Protein 3T7A (pdb70)

Radius of gyration: 21.31 Å; Cα contacts (8 Å, |Δi|>4): 671; chains: 1; bounding box: 47×57×50 Å

Solvent-accessible surface area: 15872 Å² total; per-residue (Å²): 229,65,0,33,0,0,0,0,0,24,28,185,89,5,121,35,130,15,3,106,36,0,15,102,39,2,56,148,36,160,67,5,56,28,46,59,3,105,53,101,34,0,73,103,59,69,14,103,94,6,47,117,12,33,0,0,4,0,13,44,21,163,53,11,32,8,102,51,0,35,43,0,16,183,79,88,132,12,55,47,7,0,42,9,88,23,10,88,59,16,46,29,18,73,69,6,4,61,29,0,107,89,72,59,6,89,27,1,106,36,8,48,1,89,19,63,118,128,73,51,203,143,23,95,33,107,53,20,158,51,38,0,47,0,79,64,66,64,2,108,14,54,0,14,0,15,8,24,49,16,74,51,68,67,19,30,9,2,53,20,97,113,68,61,11,1,1,5,82,25,55,166,76,130,48,55,78,6,0,68,111,11,113,81,38,76,5,47,101,101,41,23,14,0,0,3,53,68,13,68,40,131,10,33,18,5,47,1,25,0,2,4,41,133,53,34,53,6,7,4,41,38,9,26,19,81,79,1,108,13,58,115,65,128,141,38,83,32,44,75,81,131,23,154,11,56,87,127,0,123,93,17,1,108,44,0,3,86,18,0,120,1,22,0,0,4,3,18,0,26,91,4,111,65,71,10,31,0,17,29,2,74,2,29,24,13,1,91,77,24,142,137,2,8,68,15,0,2,119,36,2,0,61,23,2,1,158,90,9,0,94,126,39,163,17,115,108,106,200

Structure (mmCIF, N/CA/C/O backbone):
data_3T7A
#
_entry.id   3T7A
#
_cell.length_a   88.973
_cell.length_b   110.807
_cell.length_c   41.381
_cell.angle_alpha   90.00
_cell.angle_beta   90.00
_cell.angle_gamma   90.00
#
_symmetry.space_group_name_H-M   'P 21 21 21'
#
loop_
_entity.id
_entity.type
_entity.pdbx_description
1 polymer 'Inositol Pyrophosphate Kinase'
2 non-polymer "ADENOSINE-5'-DIPHOSPHATE"
3 non-polymer 'MAGNESIUM ION'
4 non-polymer 'ACETATE ION'
5 non-polymer 1,2-ETHANEDIOL
6 water water
#
loop_
_atom_site.group_PDB
_atom_site.id
_atom_site.type_symbol
_atom_site.label_atom_id
_atom_site.label_alt_id
_atom_site.label_comp_id
_atom_site.label_asym_id
_atom_site.label_entity_id
_atom_site.label_seq_id
_atom_site.pdbx_PDB_ins_code
_atom_site.Cartn_x
_atom_site.Cartn_y
_atom_site.Cartn_z
_atom_site.occupancy
_atom_site.B_iso_or_equiv
_atom_site.auth_seq_id
_atom_site.auth_comp_id
_atom_site.auth_asym_id
_atom_site.auth_atom_id
_atom_site.pdbx_PDB_model_num
ATOM 1 N N . ARG A 1 6 ? -14.081 43.053 -15.051 1.00 27.94 42 ARG A N 1
ATOM 2 C CA . ARG A 1 6 ? -14.546 41.896 -14.228 1.00 27.43 42 ARG A CA 1
ATOM 3 C C . ARG A 1 6 ? -13.415 40.943 -13.838 1.00 26.20 42 ARG A C 1
ATOM 4 O O . ARG A 1 6 ? -12.564 40.586 -14.654 1.00 27.08 42 ARG A O 1
ATOM 12 N N . GLN A 1 7 ? -13.450 40.507 -12.587 1.00 23.95 43 GLN A N 1
ATOM 13 C CA . GLN A 1 7 ? -12.370 39.733 -12.007 1.00 21.55 43 GLN A CA 1
ATOM 14 C C . GLN A 1 7 ? -12.631 38.235 -12.029 1.00 19.26 43 GLN A C 1
ATOM 15 O O . GLN A 1 7 ? -13.769 37.788 -11.889 1.00 19.30 43 GLN A O 1
ATOM 21 N N . ILE A 1 8 ? -11.554 37.467 -12.167 1.00 16.39 44 ILE A N 1
ATOM 22 C CA . ILE A 1 8 ? -11.572 36.037 -11.911 1.00 14.54 44 ILE A CA 1
ATOM 23 C C . ILE A 1 8 ? -11.601 35.874 -10.395 1.00 13.32 44 ILE A C 1
ATOM 24 O O . ILE A 1 8 ? -10.764 36.449 -9.702 1.00 12.45 44 ILE A O 1
ATOM 29 N N . VAL A 1 9 ? -12.542 35.083 -9.885 1.00 12.00 45 VAL A N 1
ATOM 30 C CA . VAL A 1 9 ? -12.678 34.896 -8.438 1.00 11.40 45 VAL A CA 1
ATOM 31 C C . VAL A 1 9 ? -12.065 33.558 -8.024 1.00 10.35 45 VAL A C 1
ATOM 32 O O . VAL A 1 9 ? -12.422 32.517 -8.573 1.00 9.58 45 VAL A O 1
ATOM 36 N N . VAL A 1 10 ? -11.118 33.616 -7.087 1.00 9.83 46 VAL A N 1
ATOM 37 C CA . VAL A 1 10 ? -10.530 32.415 -6.481 1.00 9.84 46 VAL A CA 1
ATOM 38 C C . VAL A 1 10 ? -11.164 32.267 -5.100 1.00 9.42 46 VAL A C 1
ATOM 39 O O . VAL A 1 10 ? -11.012 33.140 -4.233 1.00 10.16 46 VAL A O 1
ATOM 43 N N . GLY A 1 11 ? -11.876 31.161 -4.915 1.00 9.32 47 GLY A N 1
ATOM 44 C CA . GLY A 1 11 ? -12.573 30.875 -3.666 1.00 8.98 47 GLY A CA 1
ATOM 45 C C . GLY A 1 11 ? -11.718 29.952 -2.816 1.00 9.30 47 GLY A C 1
ATOM 46 O O . GLY A 1 11 ? -11.152 28.982 -3.331 1.00 9.30 47 GLY A O 1
ATOM 47 N N . ILE A 1 12 ? -11.621 30.278 -1.531 1.00 9.07 48 ILE A N 1
ATOM 48 C CA . ILE A 1 12 ? -10.874 29.463 -0.579 1.00 9.06 48 ILE A CA 1
ATOM 49 C C . ILE A 1 12 ? -11.887 28.838 0.364 1.00 9.27 48 ILE A C 1
ATOM 50 O O . ILE A 1 12 ? -12.632 29.555 1.053 1.00 10.05 48 ILE A O 1
ATOM 55 N N . CYS A 1 13 ? -11.903 27.511 0.405 1.00 9.03 49 CYS A N 1
ATOM 56 C CA . CYS A 1 13 ? -12.923 26.778 1.167 1.00 9.87 49 CYS A CA 1
ATOM 57 C C . CYS A 1 13 ? -12.258 25.758 2.087 1.00 10.16 49 CYS A C 1
ATOM 58 O O . CYS A 1 13 ? -11.848 24.691 1.645 1.00 10.56 49 CYS A O 1
ATOM 61 N N . SER A 1 14 ? -12.124 26.115 3.358 1.00 10.32 50 SER A N 1
ATOM 62 C CA . SER A 1 14 ? -11.518 25.228 4.357 1.00 11.39 50 SER A CA 1
ATOM 63 C C . SER A 1 14 ? -11.934 25.691 5.736 1.00 11.26 50 SER A C 1
ATOM 64 O O . SER A 1 14 ? -12.513 26.770 5.887 1.00 11.81 50 SER A O 1
ATOM 67 N N . MET A 1 15 ? -11.619 24.893 6.752 1.00 10.94 51 MET A N 1
ATOM 68 C CA . MET A 1 15 ? -11.924 25.300 8.125 1.00 11.89 51 MET A CA 1
ATOM 69 C C . MET A 1 15 ? -11.184 26.592 8.499 1.00 12.29 51 MET A C 1
ATOM 70 O O . MET A 1 15 ? -10.107 26.880 7.959 1.00 12.23 51 MET A O 1
ATOM 75 N N . ALA A 1 16 ? -11.756 27.373 9.413 1.00 13.02 52 ALA A N 1
ATOM 76 C CA . ALA A 1 16 ? -11.172 28.668 9.789 1.00 14.46 52 ALA A CA 1
ATOM 77 C C . ALA A 1 16 ? -9.726 28.571 10.301 1.00 15.10 52 ALA A C 1
ATOM 78 O O . ALA A 1 16 ? -8.907 29.443 10.002 1.00 15.33 52 ALA A O 1
ATOM 80 N N . LYS A 1 17 ? -9.426 27.514 11.062 1.00 15.61 53 LYS A N 1
ATOM 81 C CA . LYS A 1 17 ? -8.065 27.263 11.557 1.00 16.87 53 LYS A CA 1
ATOM 82 C C . LYS A 1 17 ? -7.065 27.250 10.415 1.00 16.34 53 LYS A C 1
ATOM 83 O O . LYS A 1 17 ? -5.903 27.640 10.595 1.00 16.84 53 LYS A O 1
ATOM 89 N N . LYS A 1 18 ? -7.523 26.817 9.238 1.00 15.13 54 LYS A N 1
ATOM 90 C CA . LYS A 1 18 ? -6.661 26.758 8.059 1.00 14.37 54 LYS A CA 1
ATOM 91 C C . LYS A 1 18 ? -6.736 28.045 7.239 1.00 13.78 54 LYS A C 1
ATOM 92 O O . LYS A 1 18 ? -5.710 28.596 6.851 1.00 13.51 54 LYS A O 1
ATOM 98 N N A SER A 1 19 ? -7.951 28.522 6.984 0.69 13.36 55 SER A N 1
ATOM 99 N N B SER A 1 19 ? -7.952 28.523 6.984 0.31 13.59 55 SER A N 1
ATOM 100 C CA A SER A 1 19 ? -8.133 29.705 6.131 0.69 13.58 55 SER A CA 1
ATOM 101 C CA B SER A 1 19 ? -8.143 29.688 6.113 0.31 13.62 55 SER A CA 1
ATOM 102 C C A SER A 1 19 ? -7.531 30.959 6.737 0.69 13.93 5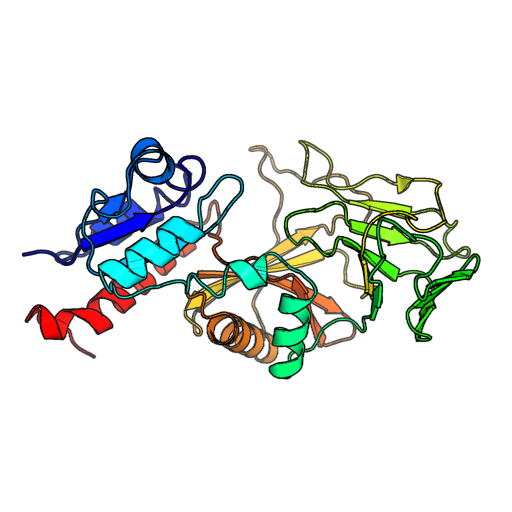5 SER A C 1
ATOM 103 C C B SER A 1 19 ? -7.735 31.015 6.759 0.31 13.90 55 SER A C 1
ATOM 104 O O A SER A 1 19 ? -7.117 31.869 6.010 0.69 14.16 55 SER A O 1
ATOM 105 O O B SER A 1 19 ? -7.662 32.035 6.070 0.31 14.04 55 SER A O 1
ATOM 110 N N . LYS A 1 20 ? -7.466 30.993 8.067 1.00 13.91 56 LYS A N 1
ATOM 111 C CA . LYS A 1 20 ? -6.938 32.158 8.807 1.00 14.74 56 LYS A CA 1
ATOM 112 C C . LYS A 1 20 ? -5.532 31.940 9.363 1.00 14.72 56 LYS A C 1
ATOM 113 O O . LYS A 1 20 ? -5.031 32.778 10.138 1.00 14.97 56 LYS A O 1
ATOM 119 N N . SER A 1 21 ? -4.904 30.824 8.996 1.00 14.30 57 SER A N 1
ATOM 120 C CA . SER A 1 21 ? -3.534 30.536 9.423 1.00 14.00 57 SER A CA 1
ATOM 121 C C . SER A 1 21 ? -2.593 31.572 8.806 1.00 14.01 57 SER A C 1
ATOM 122 O O . SER A 1 21 ? -2.881 32.125 7.736 1.00 13.05 57 SER A O 1
ATOM 125 N N . LYS A 1 22 ? -1.473 31.838 9.475 1.00 13.97 58 LYS A N 1
ATOM 126 C CA . LYS A 1 22 ? -0.492 32.768 8.923 1.00 14.60 58 LYS A CA 1
ATOM 127 C C . LYS A 1 22 ? -0.025 32.402 7.493 1.00 14.02 58 LYS A C 1
ATOM 128 O O . LYS A 1 22 ? -0.017 33.273 6.622 1.00 13.39 58 LYS A O 1
ATOM 134 N N . PRO A 1 23 ? 0.338 31.120 7.234 1.00 13.55 59 PRO A N 1
ATOM 135 C CA . PRO A 1 23 ? 0.810 30.828 5.880 1.00 12.96 59 PRO A CA 1
ATOM 136 C C . PRO A 1 23 ? -0.272 31.076 4.830 1.00 11.78 59 PRO A C 1
ATOM 137 O O . PRO A 1 23 ? 0.023 31.601 3.758 1.00 11.24 59 PRO A O 1
ATOM 141 N N . MET A 1 24 ? -1.514 30.724 5.150 1.00 11.07 60 MET A N 1
ATOM 142 C CA . MET A 1 24 ? -2.610 31.004 4.219 1.00 10.78 60 MET A CA 1
ATOM 143 C C . MET A 1 24 ? -2.729 32.502 3.923 1.00 10.69 60 MET A C 1
ATOM 144 O O . MET A 1 24 ? -2.816 32.905 2.768 1.00 10.25 60 MET A O 1
ATOM 149 N N A LYS A 1 25 ? -2.717 33.316 4.973 0.37 10.70 61 LYS A N 1
ATOM 150 N N B LYS A 1 25 ? -2.727 33.318 4.973 0.63 10.71 61 LYS A N 1
ATOM 151 C CA A LYS A 1 25 ? -2.841 34.763 4.824 0.37 10.80 61 LYS A CA 1
ATOM 152 C CA B LYS A 1 25 ? -2.837 34.767 4.818 0.63 10.83 61 LYS A CA 1
ATOM 153 C C A LYS A 1 25 ? -1.676 35.389 4.055 0.37 10.62 61 LYS A C 1
ATOM 154 C C B LYS A 1 25 ? -1.686 35.341 3.995 0.63 10.57 61 LYS A C 1
ATOM 155 O O A LYS A 1 25 ? -1.882 36.328 3.281 0.37 10.44 61 LYS A O 1
ATOM 156 O O B LYS A 1 25 ? -1.909 36.190 3.124 0.63 10.18 61 LYS A O 1
ATOM 167 N N . GLU A 1 26 ? -0.469 34.859 4.258 1.00 10.40 62 GLU A N 1
ATOM 168 C CA . GLU A 1 26 ? 0.704 35.307 3.499 1.00 10.79 62 GLU A CA 1
ATOM 169 C C . GLU A 1 26 ? 0.534 35.006 2.008 1.00 9.97 62 GLU A C 1
ATOM 170 O O . GLU A 1 26 ? 0.871 35.831 1.163 1.00 10.46 62 GLU A O 1
ATOM 176 N N . ILE A 1 27 ? -0.001 33.831 1.691 1.00 9.32 63 ILE A N 1
ATOM 177 C CA . ILE A 1 27 ? -0.158 33.440 0.296 1.00 9.99 63 ILE A CA 1
ATOM 178 C C . ILE A 1 27 ? -1.333 34.199 -0.365 1.00 9.11 63 ILE A C 1
ATOM 179 O O . ILE A 1 27 ? -1.218 34.674 -1.496 1.00 10.03 63 ILE A O 1
ATOM 184 N N . LEU A 1 28 ? -2.443 34.323 0.351 1.00 9.41 64 LEU A N 1
ATOM 185 C CA . LEU A 1 28 ? -3.623 35.004 -0.210 1.00 8.90 64 LEU A CA 1
ATOM 186 C C . LEU A 1 28 ? -3.376 36.488 -0.496 1.00 9.88 64 LEU A C 1
ATOM 187 O O . LEU A 1 28 ? -3.845 37.004 -1.509 1.00 9.19 64 LEU A O 1
ATOM 192 N N . GLU A 1 29 ? -2.640 37.168 0.376 1.00 10.66 65 GLU A N 1
ATOM 193 C CA . GLU A 1 29 ? -2.324 38.581 0.134 1.00 11.27 65 GLU A CA 1
ATOM 194 C C . GLU A 1 29 ? -1.500 38.745 -1.142 1.00 11.30 65 GLU A C 1
ATOM 195 O O . GLU A 1 29 ? -1.650 39.736 -1.868 1.00 11.45 65 GLU A O 1
ATOM 201 N N . ARG A 1 30 ? -0.660 37.752 -1.425 1.00 10.43 66 ARG A N 1
ATOM 202 C CA . ARG A 1 30 ? 0.179 37.755 -2.625 1.00 10.06 66 ARG A CA 1
ATOM 203 C C . ARG A 1 30 ? -0.600 37.374 -3.879 1.00 9.74 66 ARG A C 1
ATOM 204 O O . ARG A 1 30 ? -0.392 37.977 -4.948 1.00 9.89 66 ARG A O 1
ATOM 212 N N . ILE A 1 31 ? -1.511 36.399 -3.765 1.00 9.42 67 ILE A N 1
ATOM 213 C CA . ILE A 1 31 ? -2.403 36.077 -4.884 1.00 9.35 67 ILE A CA 1
ATOM 214 C C . ILE A 1 31 ? -3.267 37.291 -5.269 1.00 10.19 67 ILE A C 1
ATOM 215 O O . ILE A 1 31 ? -3.482 37.553 -6.446 1.00 10.65 67 ILE A O 1
ATOM 220 N N . SER A 1 32 ? -3.701 38.054 -4.269 1.00 9.66 68 SER A N 1
ATOM 221 C CA . SER A 1 32 ? -4.537 39.233 -4.507 1.0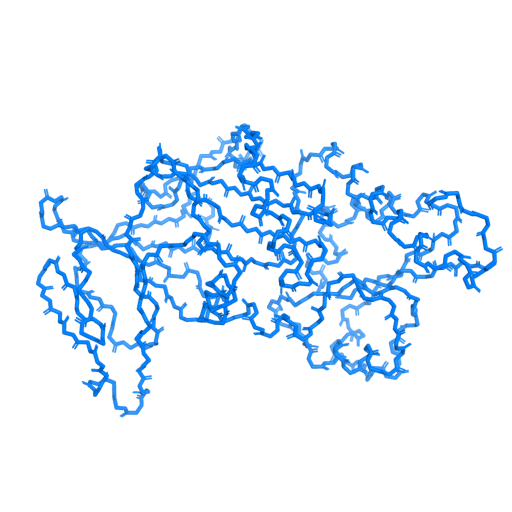0 11.39 68 SER A CA 1
ATOM 222 C C . SER A 1 32 ? -3.812 40.327 -5.303 1.00 11.93 68 SER A C 1
ATOM 223 O O . SER A 1 32 ? -4.465 41.191 -5.899 1.00 12.33 68 SER A O 1
ATOM 226 N N . LEU A 1 33 ? -2.480 40.279 -5.335 1.00 12.84 69 LEU A N 1
ATOM 227 C CA . LEU A 1 33 ? -1.699 41.229 -6.139 1.00 13.96 69 LEU A CA 1
ATOM 228 C C . LEU A 1 33 ? -1.888 41.067 -7.653 1.00 13.98 69 LEU A C 1
ATOM 229 O O . LEU A 1 33 ? -1.616 42.005 -8.402 1.00 15.19 69 LEU A O 1
ATOM 234 N N . PHE A 1 34 ? -2.329 39.889 -8.094 1.00 13.41 70 PHE A N 1
ATOM 235 C CA . PHE A 1 34 ? -2.690 39.667 -9.500 1.00 13.12 70 PHE A CA 1
ATOM 236 C C . PHE A 1 34 ? -3.832 40.610 -9.871 1.00 13.51 70 PHE A C 1
ATOM 237 O O . PHE A 1 34 ? -4.881 40.584 -9.247 1.00 13.30 70 PHE A O 1
ATOM 245 N N . LYS A 1 35 ? -3.597 41.449 -10.883 1.00 13.85 71 LYS A N 1
ATOM 246 C CA . LYS A 1 35 ? -4.523 42.505 -11.292 1.00 15.41 71 LYS A CA 1
ATOM 247 C C . LYS A 1 35 ? -5.954 42.002 -11.523 1.00 14.84 71 LYS A C 1
ATOM 248 O O . LYS A 1 35 ? -6.925 42.672 -11.148 1.00 15.84 71 LYS A O 1
ATOM 254 N N . TYR A 1 36 ? -6.078 40.824 -12.130 1.00 14.01 72 TYR A N 1
ATOM 255 C CA . TYR A 1 36 ? -7.386 40.310 -12.524 1.00 13.50 72 TYR A CA 1
ATOM 256 C C . TYR A 1 36 ? -7.958 39.253 -11.590 1.00 12.48 72 TYR A C 1
ATOM 257 O O . TYR A 1 36 ? -8.976 38.641 -11.921 1.00 13.25 72 TYR A O 1
ATOM 266 N N . ILE A 1 37 ? -7.315 39.037 -10.445 1.00 11.45 73 ILE A N 1
ATOM 267 C CA . ILE A 1 37 ? -7.817 38.049 -9.470 1.00 11.11 73 ILE A CA 1
ATOM 268 C C . ILE A 1 37 ? -8.326 38.696 -8.183 1.00 11.07 73 ILE A C 1
ATOM 269 O O . ILE A 1 37 ? -7.659 39.554 -7.613 1.00 11.68 73 ILE A O 1
ATOM 274 N N . THR A 1 38 ? -9.524 38.293 -7.759 1.00 11.37 74 THR A N 1
ATOM 275 C CA A THR A 1 38 ? -10.059 38.636 -6.445 0.68 11.57 74 THR A CA 1
ATOM 276 C CA B THR A 1 38 ? -9.970 38.621 -6.412 0.32 11.00 74 THR A CA 1
ATOM 277 C C . THR A 1 38 ? -10.192 37.338 -5.654 1.00 10.80 74 THR A C 1
ATOM 278 O O . THR A 1 38 ? -10.721 36.359 -6.182 1.00 11.14 74 THR A O 1
ATOM 285 N N . VAL A 1 39 ? -9.750 37.365 -4.407 1.00 10.63 75 VAL A N 1
ATOM 286 C CA . VAL A 1 39 ? -9.821 36.211 -3.517 1.00 10.54 75 VAL A CA 1
ATOM 287 C C . VAL A 1 39 ? -11.035 36.352 -2.602 1.00 10.40 75 VAL A C 1
ATOM 288 O O . VAL A 1 39 ? -11.279 37.423 -2.043 1.00 11.19 75 VAL A O 1
ATOM 292 N N . VAL A 1 40 ? -11.808 35.275 -2.471 1.00 9.82 76 VAL A N 1
ATOM 293 C CA . VAL A 1 40 ? -12.946 35.228 -1.563 1.00 10.78 76 VAL A CA 1
ATOM 294 C C . VAL A 1 40 ? -12.744 34.043 -0.621 1.00 10.77 76 VAL A C 1
ATOM 295 O O . VAL A 1 40 ? -12.629 32.912 -1.080 1.00 10.48 76 VAL A O 1
ATOM 299 N N . VAL A 1 41 ? -12.680 34.311 0.679 1.00 10.44 77 VAL A N 1
ATOM 300 C CA . VAL A 1 41 ? -12.458 33.239 1.662 1.00 10.67 77 VAL A CA 1
ATOM 301 C C . VAL A 1 41 ? -13.811 32.905 2.244 1.00 11.16 77 VAL A C 1
ATOM 302 O O . VAL A 1 41 ? -14.455 33.782 2.833 1.00 12.31 77 VAL A O 1
ATOM 306 N N . PHE A 1 42 ? -14.257 31.660 2.068 1.00 10.42 78 PHE A N 1
ATOM 307 C CA . PHE A 1 42 ? -15.590 31.242 2.524 1.00 11.63 78 PHE A CA 1
ATOM 308 C C . PHE A 1 42 ? -15.575 31.172 4.055 1.00 12.19 78 PHE A C 1
ATOM 309 O O . PHE A 1 42 ? -14.671 30.561 4.640 1.00 11.71 78 PHE A O 1
ATOM 317 N N . GLU A 1 43 ? -16.570 31.785 4.699 1.00 12.71 79 GLU A N 1
ATOM 318 C CA . GLU A 1 43 ? -16.648 31.795 6.168 1.00 14.15 79 GLU A CA 1
ATOM 319 C C . GLU A 1 43 ? -16.945 30.394 6.681 1.00 13.54 79 GLU A C 1
ATOM 320 O O . GLU A 1 43 ? -17.730 29.679 6.075 1.00 13.55 79 GLU A O 1
ATOM 326 N N . GLU A 1 44 ? -16.317 30.000 7.789 1.00 14.39 80 GLU A N 1
ATOM 327 C CA . GLU A 1 44 ? -16.563 28.668 8.352 1.00 14.61 80 GLU A CA 1
ATOM 328 C C . GLU A 1 44 ? -18.040 28.431 8.679 1.00 14.58 80 GLU A C 1
ATOM 329 O O . GLU A 1 44 ? -18.584 27.347 8.416 1.00 13.73 80 GLU A O 1
ATOM 335 N N . GLU A 1 45 ? -18.690 29.445 9.240 1.00 14.75 81 GLU A N 1
ATOM 336 C CA . GLU A 1 45 ? -20.115 29.326 9.584 1.00 15.69 81 GLU A CA 1
ATOM 337 C C . GLU A 1 45 ? -20.969 29.000 8.354 1.00 14.79 81 GLU A C 1
ATOM 338 O O . GLU A 1 45 ? -21.917 28.207 8.431 1.00 15.30 81 GLU A O 1
ATOM 344 N N . VAL A 1 46 ? -20.620 29.599 7.212 1.00 13.88 82 VAL A N 1
ATOM 345 C CA . VAL A 1 46 ? -21.278 29.323 5.936 1.00 12.86 82 VAL A CA 1
ATOM 346 C C . VAL A 1 46 ? -20.994 27.892 5.449 1.00 12.50 82 VAL A C 1
ATOM 347 O O . VAL A 1 46 ? -21.911 27.164 5.033 1.00 12.50 82 VAL A O 1
ATOM 351 N N . ILE A 1 47 ? -19.730 27.483 5.499 1.00 11.94 83 ILE A N 1
ATOM 352 C CA . ILE A 1 47 ? -19.365 26.115 5.104 1.00 12.14 83 ILE A CA 1
ATOM 353 C C . ILE A 1 47 ? -20.151 25.049 5.896 1.00 12.23 83 ILE A C 1
ATOM 354 O O . ILE A 1 47 ? -20.652 24.065 5.333 1.00 12.46 83 ILE A O 1
ATOM 359 N N . LEU A 1 48 ? -20.243 25.250 7.197 1.00 13.53 84 LEU A N 1
ATOM 360 C CA . LEU A 1 48 ? -20.840 24.240 8.076 1.00 14.23 84 LEU A CA 1
ATOM 361 C C . LEU A 1 48 ? -22.357 24.280 8.066 1.00 14.84 84 LEU A C 1
ATOM 362 O O . LEU A 1 48 ? -23.009 23.221 8.045 1.00 15.38 84 LEU A O 1
ATOM 367 N N . ASN A 1 49 ? -22.907 25.494 8.068 1.00 15.58 85 ASN A N 1
ATOM 368 C CA . ASN A 1 49 ? -24.337 25.708 8.349 1.00 16.28 85 ASN A CA 1
ATOM 369 C C . ASN A 1 49 ? -25.217 26.075 7.153 1.00 16.57 85 ASN A C 1
ATOM 370 O O . ASN A 1 49 ? -26.445 25.898 7.208 1.00 17.31 85 ASN A O 1
ATOM 375 N N . GLU A 1 50 ? -24.616 26.610 6.088 1.00 15.68 86 GLU A N 1
ATOM 376 C CA . GLU A 1 50 ? -25.388 26.983 4.893 1.00 15.19 86 GLU A CA 1
ATOM 377 C C . GLU A 1 50 ? -25.350 25.901 3.831 1.00 14.76 86 GLU A C 1
ATOM 378 O O . GLU A 1 50 ? -24.296 25.263 3.623 1.00 14.16 86 GLU A O 1
ATOM 384 N N . PRO A 1 51 ? -26.474 25.703 3.116 1.00 14.01 87 PRO A N 1
ATOM 385 C CA . PRO A 1 51 ? -26.463 24.745 2.005 1.00 13.97 87 PRO A CA 1
ATOM 386 C C . PRO A 1 51 ? -25.549 25.263 0.902 1.00 13.51 87 PRO A C 1
ATOM 387 O O . PRO A 1 51 ? -25.340 26.478 0.808 1.00 13.80 87 PRO A O 1
ATOM 391 N N . VAL A 1 52 ? -25.005 24.366 0.078 1.00 13.12 88 VAL A N 1
ATOM 392 C CA . VAL A 1 52 ? -24.013 24.790 -0.927 1.00 12.38 88 VAL A CA 1
ATOM 393 C C . VAL A 1 52 ? -24.554 25.807 -1.943 1.00 11.67 88 VAL A C 1
ATOM 394 O O . VAL A 1 52 ? -23.781 26.573 -2.521 1.00 11.13 88 VAL A O 1
ATOM 398 N N . GLU A 1 53 ? -25.878 25.786 -2.146 1.00 11.93 89 GLU A N 1
ATOM 399 C CA A GLU A 1 53 ? -26.542 26.711 -3.060 0.41 11.74 89 GLU A CA 1
ATOM 400 C CA B GLU A 1 53 ? -26.544 26.716 -3.061 0.20 11.64 89 GLU A CA 1
ATOM 401 C CA C GLU A 1 53 ? -26.559 26.713 -3.055 0.39 11.79 89 GLU A CA 1
ATOM 402 C C . GLU A 1 53 ? -26.401 28.170 -2.606 1.00 11.55 89 GLU A C 1
ATOM 403 O O . GLU A 1 53 ? -26.586 29.100 -3.400 1.00 11.79 89 GLU A O 1
ATOM 419 N N . ASN A 1 54 ? -26.072 28.372 -1.329 1.00 11.28 90 ASN A N 1
ATOM 420 C CA . ASN A 1 54 ? -25.862 29.719 -0.791 1.00 11.04 90 ASN A CA 1
ATOM 421 C C . ASN A 1 54 ? -24.391 30.112 -0.657 1.00 10.68 90 ASN A C 1
ATOM 422 O O . ASN A 1 54 ? -24.098 31.242 -0.272 1.00 11.08 90 ASN A O 1
ATOM 427 N N . TRP A 1 55 ? -23.480 29.182 -0.932 1.00 9.97 91 TRP A N 1
ATOM 428 C CA . TRP A 1 55 ? -22.048 29.495 -0.857 1.00 9.91 91 TRP A CA 1
ATOM 429 C C . TRP A 1 55 ? -21.654 30.518 -1.928 1.00 10.23 91 TRP A C 1
ATOM 430 O O . TRP A 1 55 ? -22.286 30.579 -2.977 1.00 10.81 91 TRP A O 1
ATOM 441 N N . PRO A 1 56 ? -20.607 31.324 -1.662 1.00 10.39 92 PRO A N 1
ATOM 442 C CA . PRO A 1 56 ? -20.190 32.296 -2.686 1.00 10.14 92 PRO A CA 1
ATOM 443 C C . PRO A 1 56 ? -19.782 31.623 -3.981 1.00 10.28 92 PRO A C 1
ATOM 444 O O . PRO A 1 56 ? -19.296 30.487 -3.969 1.00 10.43 92 PRO A O 1
ATOM 448 N N . LEU A 1 57 ? -19.982 32.324 -5.093 1.00 9.49 93 LEU A N 1
ATOM 449 C CA . LEU A 1 57 ? -19.511 31.845 -6.379 1.00 10.18 93 LEU A CA 1
ATOM 450 C C . LEU A 1 57 ? -18.002 32.029 -6.486 1.00 10.04 93 LEU A C 1
ATOM 451 O O . LEU A 1 57 ? -17.440 32.966 -5.915 1.00 10.97 93 LEU A O 1
ATOM 456 N N . CYS A 1 58 ? -17.354 31.120 -7.213 1.00 10.55 94 CYS A N 1
ATOM 457 C CA . CYS A 1 58 ? -15.970 31.335 -7.630 1.00 10.64 94 CYS A CA 1
ATOM 458 C C . CYS A 1 58 ? -15.726 30.685 -8.977 1.00 10.80 94 CYS A C 1
ATOM 459 O O . CYS A 1 58 ? -16.485 29.804 -9.398 1.00 10.61 94 CYS A O 1
ATOM 462 N N . ASP A 1 59 ? -14.655 31.116 -9.645 1.00 10.62 95 ASP A N 1
ATOM 463 C CA . ASP A 1 59 ? -14.257 30.537 -10.921 1.00 10.70 95 ASP A CA 1
ATOM 464 C C . ASP A 1 59 ? -13.198 29.465 -10.751 1.00 10.34 95 ASP A C 1
ATOM 465 O O . ASP A 1 59 ? -13.100 28.544 -11.565 1.00 10.53 95 ASP A O 1
ATOM 470 N N . CYS A 1 60 ? -12.415 29.616 -9.688 1.00 10.23 96 CYS A N 1
ATOM 471 C CA . CYS A 1 60 ? -11.359 28.682 -9.308 1.00 10.49 96 CYS A CA 1
ATOM 472 C C . CYS A 1 60 ? -11.511 28.379 -7.817 1.00 9.94 96 CYS A C 1
ATOM 473 O O . CYS A 1 60 ? -11.636 29.294 -6.996 1.00 9.81 96 CYS A O 1
ATOM 476 N N . LEU A 1 61 ? -11.515 27.092 -7.473 1.00 9.34 97 LEU A N 1
ATOM 477 C CA . LEU A 1 61 ? -11.774 26.672 -6.101 1.00 8.93 97 LEU A CA 1
ATOM 478 C C . LEU A 1 61 ? -10.535 26.018 -5.481 1.00 8.98 97 LEU A C 1
ATOM 479 O O . LEU A 1 61 ? -9.999 25.048 -6.022 1.00 9.59 97 LEU A O 1
ATOM 484 N N . ILE A 1 62 ? -10.090 26.573 -4.360 1.00 8.93 98 ILE A N 1
ATOM 485 C CA . ILE A 1 62 ? -9.009 25.979 -3.569 1.00 9.03 98 ILE A CA 1
ATOM 486 C C . ILE A 1 62 ? -9.636 25.507 -2.265 1.00 9.09 98 ILE A C 1
ATOM 487 O O . ILE A 1 62 ? -10.040 26.309 -1.416 1.00 9.38 98 ILE A O 1
ATOM 492 N N . SER A 1 63 ? -9.739 24.197 -2.113 1.00 9.49 99 SER A N 1
ATOM 493 C CA . SER A 1 63 ? -10.520 23.641 -1.005 1.00 9.13 99 SER A CA 1
ATOM 494 C C . SER A 1 63 ? -9.893 22.347 -0.557 1.00 9.54 99 SER A C 1
ATOM 495 O O . SER A 1 63 ? -9.437 21.553 -1.393 1.00 9.56 99 SER A O 1
ATOM 498 N N . PHE A 1 64 ? -9.867 22.146 0.757 1.00 9.05 100 PHE A N 1
ATOM 499 C CA . PHE A 1 64 ? -9.243 20.950 1.306 1.00 10.18 100 PHE A CA 1
ATOM 500 C C . PHE A 1 64 ? -9.789 20.577 2.655 1.00 10.67 100 PHE A C 1
ATOM 501 O O . PHE A 1 64 ? -10.087 21.438 3.487 1.00 10.82 100 PHE A O 1
ATOM 509 N N . HIS A 1 65 ? -9.870 19.266 2.859 1.00 11.54 101 HIS A N 1
ATOM 510 C CA . HIS A 1 65 ? -10.349 18.670 4.084 1.00 12.57 101 HIS A CA 1
ATOM 511 C C . HIS A 1 65 ? -9.303 18.754 5.195 1.00 13.42 101 HIS A C 1
ATOM 512 O O . HIS A 1 65 ? -8.099 18.546 4.964 1.00 13.29 101 HIS A O 1
ATOM 519 N N . SER A 1 66 ? -9.786 19.060 6.390 1.00 13.63 102 SER A N 1
ATOM 520 C CA . SER A 1 66 ? -9.073 18.826 7.640 1.00 14.93 102 SER A CA 1
ATOM 521 C C . SER A 1 66 ? -10.150 18.469 8.663 1.00 15.48 102 SER A C 1
ATOM 522 O O . SER A 1 66 ? -11.332 18.411 8.312 1.00 15.13 102 SER A O 1
ATOM 525 N N . LYS A 1 67 ? -9.755 18.214 9.913 1.00 16.31 103 LYS A N 1
ATOM 526 C CA . LYS A 1 67 ? -10.714 17.783 10.936 1.00 17.65 103 LYS A CA 1
ATOM 527 C C . LYS A 1 67 ? -11.929 18.703 11.038 1.00 16.78 103 LYS A C 1
ATOM 528 O O . LYS A 1 67 ? -11.791 19.902 11.221 1.00 17.25 103 LYS A O 1
ATOM 534 N N . GLY A 1 68 ? -13.118 18.124 10.915 1.00 17.33 104 GLY A N 1
ATOM 535 C CA . GLY A 1 68 ? -14.362 18.895 11.035 1.00 16.54 104 GLY A CA 1
ATOM 536 C C . GLY A 1 68 ? -14.930 19.405 9.715 1.00 15.68 104 GLY A C 1
ATOM 537 O O . GLY A 1 68 ? -16.064 19.897 9.672 1.00 15.35 104 GLY A O 1
ATOM 538 N N . PHE A 1 69 ? -14.161 19.271 8.637 1.00 14.45 105 PHE A N 1
ATOM 539 C CA . PHE A 1 69 ? -14.574 19.799 7.327 1.00 13.31 105 PHE A CA 1
ATOM 540 C C . PHE A 1 69 ? -15.576 18.887 6.616 1.00 13.17 105 PHE A C 1
ATOM 541 O O . PHE A 1 69 ? -15.358 17.676 6.492 1.00 13.55 105 PHE A O 1
ATOM 549 N N . PRO A 1 70 ? -16.688 19.467 6.135 1.00 12.95 106 PRO A N 1
ATOM 550 C CA . PRO A 1 70 ? -17.671 18.663 5.411 1.00 12.63 106 PRO A CA 1
ATOM 551 C C . PRO A 1 70 ? -17.292 18.454 3.941 1.00 12.32 106 PRO A C 1
ATOM 552 O O . PRO A 1 70 ? -17.765 19.167 3.055 1.00 12.35 106 PRO A O 1
ATOM 556 N N . LEU A 1 71 ? -16.448 17.460 3.674 1.00 12.33 107 LEU A N 1
ATOM 557 C CA . LEU A 1 71 ? -16.006 17.194 2.315 1.00 12.47 107 LEU A CA 1
ATOM 558 C C . LEU A 1 71 ? -17.158 16.907 1.355 1.00 12.56 107 LEU A C 1
ATOM 559 O O . LEU A 1 71 ? -17.102 17.299 0.191 1.00 11.67 107 LEU A O 1
ATOM 564 N N . ASP A 1 72 ? -18.209 16.235 1.842 1.00 12.72 108 ASP A N 1
ATOM 565 C CA . ASP A 1 72 ? -19.361 15.951 0.992 1.00 13.39 108 ASP A CA 1
ATOM 566 C C . ASP A 1 72 ? -19.948 17.249 0.435 1.00 12.34 108 ASP A C 1
ATOM 567 O O . ASP A 1 72 ? -20.344 17.307 -0.729 1.00 12.07 108 ASP A O 1
ATOM 572 N N . LYS A 1 73 ? -20.001 18.282 1.267 1.00 11.71 109 LYS A N 1
ATOM 573 C CA . LYS A 1 73 ? -20.553 19.565 0.819 1.00 11.72 109 LYS A CA 1
ATOM 574 C C . LYS A 1 73 ? -19.631 20.236 -0.207 1.00 11.78 109 LYS A C 1
ATOM 575 O O . LYS A 1 73 ? -20.095 20.712 -1.243 1.00 12.06 109 LYS A O 1
ATOM 581 N N . ALA A 1 74 ? -18.321 20.239 0.053 1.00 11.60 110 ALA A N 1
ATOM 582 C CA . ALA A 1 74 ? -17.378 20.814 -0.923 1.00 11.37 110 ALA A CA 1
ATOM 583 C C . ALA A 1 74 ? -17.504 20.122 -2.281 1.00 11.56 110 ALA A C 1
ATOM 584 O O . ALA A 1 74 ? -17.547 20.783 -3.319 1.00 11.20 110 ALA A O 1
ATOM 586 N N . VAL A 1 75 ? -17.614 18.794 -2.268 1.00 11.81 111 VAL A N 1
ATOM 587 C CA . VAL A 1 75 ? -17.811 18.033 -3.497 1.00 12.14 111 VAL A CA 1
ATOM 588 C C . VAL A 1 75 ? -19.109 18.445 -4.207 1.00 12.39 111 VAL A C 1
ATOM 589 O O . VAL A 1 75 ? -19.110 18.662 -5.419 1.00 12.68 111 VAL A O 1
ATOM 593 N N . ALA A 1 76 ? -20.191 18.566 -3.437 1.00 12.70 112 ALA A N 1
ATOM 594 C CA . ALA A 1 76 ? -21.490 18.972 -3.989 1.00 13.04 112 ALA A CA 1
ATOM 595 C C . ALA A 1 76 ? -21.457 20.390 -4.573 1.00 13.06 112 ALA A C 1
ATOM 596 O O . ALA A 1 76 ? -22.060 20.655 -5.627 1.00 13.46 112 ALA A O 1
ATOM 598 N N . TYR A 1 77 ? -20.755 21.285 -3.881 1.00 12.53 113 TYR A N 1
ATOM 599 C CA . TYR A 1 77 ? -20.568 22.652 -4.355 1.00 12.28 113 TYR A CA 1
ATOM 600 C C . TYR A 1 77 ? -19.839 22.653 -5.703 1.00 12.64 113 TYR A C 1
ATOM 601 O O . TYR A 1 77 ? -20.274 23.311 -6.642 1.00 12.75 113 TYR A O 1
ATOM 610 N N . ALA A 1 78 ? -18.733 21.913 -5.792 1.00 12.94 114 ALA A N 1
ATOM 611 C CA . ALA A 1 78 ? -17.953 21.831 -7.024 1.00 14.14 114 ALA A CA 1
ATOM 612 C C . ALA A 1 78 ? -18.786 21.255 -8.180 1.00 14.74 114 ALA A C 1
ATOM 613 O O . ALA A 1 78 ? -18.652 21.679 -9.325 1.00 14.71 114 ALA A O 1
ATOM 615 N N . LYS A 1 79 ? -19.652 20.295 -7.871 1.00 16.09 115 LYS A N 1
ATOM 616 C CA . LYS A 1 79 ? -20.522 19.711 -8.882 1.00 17.11 115 LYS A CA 1
ATOM 617 C C . LYS A 1 79 ? -21.544 20.742 -9.359 1.00 16.96 115 LYS A C 1
ATOM 618 O O . LYS A 1 79 ? -21.838 20.832 -10.551 1.00 17.17 115 LYS A O 1
ATOM 624 N N . LEU A 1 80 ? -22.072 21.513 -8.412 1.00 16.08 116 LEU A N 1
ATOM 625 C CA . LEU A 1 80 ? -23.073 22.538 -8.701 1.00 15.77 116 LEU A CA 1
ATOM 626 C C . LEU A 1 80 ? -22.514 23.672 -9.567 1.00 15.97 116 LEU A C 1
ATOM 627 O O . LEU A 1 80 ? -23.141 24.085 -10.554 1.00 16.32 116 LEU A O 1
ATOM 632 N N . ARG A 1 81 ? -21.326 24.158 -9.214 1.00 15.16 117 ARG A N 1
ATOM 633 C CA . ARG A 1 81 ? -20.781 25.371 -9.826 1.00 14.90 117 ARG A CA 1
ATOM 634 C C . ARG A 1 81 ? -19.717 25.123 -10.898 1.00 15.19 117 ARG A C 1
ATOM 635 O O . ARG A 1 81 ? -19.390 26.028 -11.665 1.00 15.29 117 ARG A O 1
ATOM 643 N N . ASN A 1 82 ? -19.180 23.905 -10.940 1.00 14.86 118 ASN A N 1
ATOM 644 C CA . ASN A 1 82 ? -18.121 23.537 -11.904 1.00 14.98 118 ASN A CA 1
ATOM 645 C C . ASN A 1 82 ? -16.947 24.535 -12.007 1.00 14.05 118 ASN A C 1
ATOM 646 O O . ASN A 1 82 ? -16.573 24.967 -13.111 1.00 13.97 118 ASN A O 1
ATOM 651 N N . PRO A 1 83 ? -16.363 24.922 -10.856 1.00 13.07 119 PRO A N 1
ATOM 652 C CA . PRO A 1 83 ? -15.167 25.755 -10.923 1.00 12.66 119 PRO A CA 1
ATOM 653 C C . PRO A 1 83 ? -13.950 24.947 -11.359 1.00 12.37 119 PRO A C 1
ATOM 654 O O . PRO A 1 83 ? -13.986 23.709 -11.341 1.00 12.70 119 PRO A O 1
ATOM 658 N N . PHE A 1 84 ? -12.896 25.658 -11.752 1.00 12.41 120 PHE A N 1
ATOM 659 C CA . PHE A 1 84 ? -11.571 25.076 -11.946 1.00 12.67 120 PHE A CA 1
ATOM 660 C C . PHE A 1 84 ? -11.025 24.703 -10.570 1.00 12.19 120 PHE A C 1
ATOM 661 O O . PHE A 1 84 ? -10.855 25.561 -9.720 1.00 12.00 120 PHE A O 1
ATOM 669 N N . VAL A 1 85 ? -10.780 23.417 -10.344 1.00 12.32 121 VAL A N 1
ATOM 670 C CA . VAL A 1 85 ? -10.416 22.949 -9.003 1.00 12.38 121 VAL A CA 1
ATOM 671 C C . VAL A 1 85 ? -8.902 22.690 -8.935 1.00 12.38 121 VAL A C 1
ATOM 672 O O . VAL A 1 85 ? -8.355 21.960 -9.764 1.00 13.30 121 VAL A O 1
ATOM 676 N N . ILE A 1 86 ? -8.241 23.310 -7.962 1.00 11.55 122 ILE A N 1
ATOM 677 C CA . ILE A 1 86 ? -6.786 23.234 -7.808 1.00 12.10 122 ILE A CA 1
ATOM 678 C C . ILE A 1 86 ? -6.346 21.906 -7.167 1.00 11.34 122 ILE A C 1
ATOM 679 O O . ILE A 1 86 ? -5.403 21.271 -7.637 1.00 11.68 122 ILE A O 1
ATOM 684 N N . ASN A 1 87 ? -7.032 21.513 -6.103 1.00 10.63 123 ASN A N 1
ATOM 685 C CA . ASN A 1 87 ? -6.786 20.250 -5.403 1.00 9.33 123 ASN A CA 1
ATOM 686 C C . ASN A 1 87 ? -8.060 19.427 -5.485 1.00 9.74 123 ASN A C 1
ATOM 687 O O . ASN A 1 87 ? -9.088 19.804 -4.906 1.00 10.52 123 ASN A O 1
ATOM 692 N N . ASP A 1 88 ? -8.006 18.336 -6.239 1.00 9.44 124 ASP A N 1
ATOM 693 C CA . ASP A 1 88 ? -9.195 17.519 -6.480 1.00 10.46 124 ASP A CA 1
ATOM 694 C C . ASP A 1 88 ? -9.844 17.107 -5.164 1.00 10.32 124 ASP A C 1
ATOM 695 O O . ASP A 1 88 ? -9.151 16.660 -4.252 1.00 9.80 124 ASP A O 1
ATOM 700 N N . LEU A 1 89 ? -11.172 17.224 -5.070 1.00 10.09 125 LEU A N 1
ATOM 701 C CA . LEU A 1 89 ? -11.867 16.966 -3.807 1.00 10.54 125 LEU A CA 1
ATOM 702 C C . LEU A 1 89 ? -12.136 15.489 -3.530 1.00 10.86 125 LEU A C 1
ATOM 703 O O . LEU A 1 89 ? -11.988 15.039 -2.394 1.00 10.19 125 LEU A O 1
ATOM 708 N N . ASN A 1 90 ? -12.554 14.745 -4.549 1.00 10.83 126 ASN A N 1
ATOM 709 C CA . ASN A 1 90 ? -12.808 13.307 -4.367 1.00 11.89 126 ASN A CA 1
ATOM 710 C C . ASN A 1 90 ? -11.563 12.531 -3.925 1.00 11.46 126 ASN A C 1
ATOM 711 O O . ASN A 1 90 ? -11.672 11.601 -3.112 1.00 11.42 126 ASN A O 1
ATOM 716 N N A MET A 1 91 ? -10.393 12.927 -4.427 0.65 10.58 127 MET A N 1
ATOM 717 N N B MET A 1 91 ? -10.397 12.930 -4.426 0.35 10.80 127 MET A N 1
ATOM 718 C CA A MET A 1 91 ? -9.136 12.287 -4.013 0.65 10.07 127 MET A CA 1
ATOM 719 C CA B MET A 1 91 ? -9.144 12.296 -4.022 0.35 10.34 127 MET A CA 1
ATOM 720 C C A MET A 1 91 ? -8.878 12.480 -2.522 0.65 9.99 127 MET A C 1
ATOM 721 C C B MET A 1 91 ? -8.861 12.495 -2.535 0.35 10.15 127 MET A C 1
ATOM 722 O O A MET A 1 91 ? -8.182 11.685 -1.896 0.65 9.92 127 MET A O 1
ATOM 723 O O B MET A 1 91 ? -8.125 11.717 -1.931 0.35 10.12 127 MET A O 1
ATOM 732 N N . GLN A 1 92 ? -9.450 13.533 -1.945 1.00 9.83 128 GLN A N 1
ATOM 733 C CA . GLN A 1 92 ? -9.263 13.797 -0.510 1.00 9.81 128 GLN A CA 1
ATOM 734 C C . GLN A 1 92 ? -9.964 12.794 0.404 1.00 9.93 128 GLN A C 1
ATOM 735 O O . GLN A 1 92 ? -9.591 12.652 1.555 1.00 10.08 128 GLN A O 1
ATOM 741 N N . TYR A 1 93 ? -10.945 12.057 -0.113 1.00 10.59 129 TYR A N 1
ATOM 742 C CA . TYR A 1 93 ? -11.468 10.914 0.642 1.00 11.04 129 TYR A CA 1
ATOM 743 C C . TYR A 1 93 ? -10.405 9.829 0.739 1.00 11.06 129 TYR A C 1
ATOM 744 O O . TYR A 1 93 ? -10.268 9.184 1.785 1.00 12.40 129 TYR A O 1
ATOM 753 N N . LEU A 1 94 ? -9.666 9.629 -0.348 1.00 11.05 130 LEU A N 1
ATOM 754 C CA . LEU A 1 94 ? -8.662 8.547 -0.408 1.00 10.92 130 LEU A CA 1
ATOM 755 C C . LEU A 1 94 ? -7.435 8.880 0.420 1.00 11.00 130 LEU A C 1
ATOM 756 O O . LEU A 1 94 ? -6.833 7.995 1.043 1.00 10.75 130 LEU A O 1
ATOM 761 N N . ILE A 1 95 ? -7.071 10.162 0.441 1.00 10.02 131 ILE A N 1
ATOM 762 C CA . ILE A 1 95 ? -5.925 10.620 1.238 1.00 10.22 131 ILE A CA 1
ATOM 763 C C . ILE A 1 95 ? -6.139 10.400 2.744 1.00 10.37 131 ILE A C 1
ATOM 764 O O . ILE A 1 95 ? -5.174 10.328 3.519 1.00 10.32 131 ILE A O 1
ATOM 769 N N . GLN A 1 96 ? -7.398 10.228 3.159 1.00 10.05 132 GLN A N 1
ATOM 770 C CA . GLN A 1 96 ? -7.702 9.941 4.557 1.00 10.69 132 GLN A CA 1
ATOM 771 C C . GLN A 1 96 ? -7.423 8.501 5.002 1.00 10.44 132 GLN A C 1
ATOM 772 O O . GLN A 1 96 ? -7.505 8.196 6.200 1.00 11.22 132 GLN A O 1
ATOM 778 N N . ASP A 1 97 ? -7.101 7.637 4.045 1.00 10.24 133 ASP A N 1
ATOM 779 C CA . ASP A 1 97 ? -6.955 6.199 4.280 1.00 10.21 133 ASP A CA 1
ATOM 780 C C . ASP A 1 97 ? -5.571 5.769 3.787 1.00 9.41 133 ASP A C 1
ATOM 781 O O . ASP A 1 97 ? -5.291 5.805 2.582 1.00 9.33 133 ASP A O 1
ATOM 786 N N A ARG A 1 98 ? -4.697 5.388 4.715 0.65 8.98 134 ARG A N 1
ATOM 787 N N B ARG A 1 98 ? -4.698 5.382 4.715 0.35 9.26 134 ARG A N 1
ATOM 788 C CA A ARG A 1 98 ? -3.328 5.006 4.352 0.65 8.65 134 ARG A CA 1
ATOM 789 C CA B ARG A 1 98 ? -3.323 5.002 4.361 0.35 9.05 134 ARG A CA 1
ATOM 790 C C A ARG A 1 98 ? -3.271 3.850 3.342 0.65 8.79 134 ARG A C 1
ATOM 791 C C B ARG A 1 98 ? -3.242 3.823 3.381 0.35 9.13 134 ARG A C 1
ATOM 792 O O A ARG A 1 98 ? -2.356 3.776 2.527 0.65 8.66 134 ARG A O 1
ATOM 793 O O B ARG A 1 98 ? -2.284 3.712 2.615 0.35 9.06 134 ARG A O 1
ATOM 808 N N . ARG A 1 99 ? -4.242 2.946 3.419 1.00 9.38 135 ARG A N 1
ATOM 809 C CA . ARG A 1 99 ? -4.319 1.833 2.470 1.00 9.43 135 ARG A CA 1
ATOM 810 C C . ARG A 1 99 ? -4.476 2.331 1.033 1.00 9.93 135 ARG A C 1
ATOM 811 O O . ARG A 1 99 ? -3.816 1.823 0.104 1.00 9.81 135 ARG A O 1
ATOM 819 N N . GLU A 1 100 ? -5.337 3.336 0.873 1.00 10.45 136 GLU A N 1
ATOM 820 C CA . GLU A 1 100 ? -5.592 3.928 -0.447 1.00 10.97 136 GLU A CA 1
ATOM 821 C C . GLU A 1 100 ? -4.378 4.708 -0.945 1.00 10.56 136 GLU A C 1
ATOM 822 O O . GLU A 1 100 ? -4.045 4.643 -2.132 1.00 10.38 136 GLU A O 1
ATOM 828 N N . VAL A 1 101 ? -3.719 5.434 -0.038 1.00 9.79 137 VAL A N 1
ATOM 829 C CA . VAL A 1 101 ? -2.515 6.179 -0.390 1.00 9.51 137 VAL A CA 1
ATOM 830 C C . VAL A 1 101 ? -1.432 5.230 -0.918 1.00 9.23 137 VAL A C 1
ATOM 831 O O . VAL A 1 101 ? -0.863 5.454 -1.983 1.00 9.11 137 VAL A O 1
ATOM 835 N N . TYR A 1 102 ? -1.177 4.154 -0.181 1.00 9.76 138 TYR A N 1
ATOM 836 C CA . TYR A 1 102 ? -0.134 3.215 -0.565 1.00 10.71 138 TYR A CA 1
ATOM 837 C C . TYR A 1 102 ? -0.459 2.499 -1.881 1.00 10.94 138 TYR A C 1
ATOM 838 O O . TYR A 1 102 ? 0.431 2.274 -2.708 1.00 11.28 138 TYR A O 1
ATOM 847 N N . SER A 1 103 ? -1.740 2.205 -2.097 1.00 11.30 139 SER A N 1
ATOM 848 C CA . SER A 1 103 ? -2.199 1.609 -3.355 1.00 12.28 139 SER A CA 1
ATOM 849 C C . SER A 1 103 ? -1.892 2.509 -4.563 1.00 12.04 139 SER A C 1
ATOM 850 O O . SER A 1 103 ? -1.419 2.029 -5.600 1.00 12.15 139 SER A O 1
ATOM 853 N N . ILE A 1 104 ? -2.166 3.807 -4.426 1.00 12.32 140 ILE A N 1
ATOM 854 C CA . ILE A 1 104 ? -1.850 4.776 -5.489 1.00 12.09 140 ILE A CA 1
ATOM 855 C C . ILE A 1 104 ? -0.340 4.856 -5.753 1.00 11.87 140 ILE A C 1
ATOM 856 O O . ILE A 1 104 ? 0.107 4.826 -6.901 1.00 11.94 140 ILE A O 1
ATOM 861 N N . LEU A 1 105 ? 0.447 4.952 -4.682 1.00 11.44 141 LEU A N 1
ATOM 862 C CA . LEU A 1 105 ? 1.892 5.023 -4.809 1.00 11.86 141 LEU A CA 1
ATOM 863 C C . LEU A 1 105 ? 2.451 3.819 -5.572 1.00 12.99 141 LEU A C 1
ATOM 864 O O . LEU A 1 105 ? 3.264 3.981 -6.470 1.00 13.02 141 LEU A O 1
ATOM 869 N N . GLN A 1 106 ? 1.999 2.624 -5.205 1.00 14.19 142 GLN A N 1
ATOM 870 C CA . GLN A 1 106 ? 2.391 1.406 -5.900 1.00 16.23 142 GLN A CA 1
ATOM 871 C C . GLN A 1 106 ? 2.037 1.453 -7.390 1.00 16.60 142 GLN A C 1
ATOM 872 O O . GLN A 1 106 ? 2.877 1.145 -8.240 1.00 16.87 142 GLN A O 1
ATOM 878 N N . ALA A 1 107 ? 0.807 1.864 -7.695 1.00 17.16 143 ALA A N 1
ATOM 879 C CA . ALA A 1 107 ? 0.351 1.979 -9.089 1.00 18.04 143 ALA A CA 1
ATOM 880 C C . ALA A 1 107 ? 1.203 2.937 -9.925 1.00 18.55 143 ALA A C 1
ATOM 881 O O . ALA A 1 107 ? 1.294 2.788 -11.148 1.00 19.97 143 ALA A O 1
ATOM 883 N N . GLU A 1 108 ? 1.849 3.900 -9.270 1.00 17.63 144 GLU A N 1
ATOM 884 C CA . GLU A 1 108 ? 2.679 4.896 -9.944 1.00 17.46 144 GLU A CA 1
ATOM 885 C C . GLU A 1 108 ? 4.153 4.535 -10.010 1.00 16.51 144 GLU A C 1
ATOM 886 O O . GLU A 1 108 ? 4.980 5.343 -10.453 1.00 16.33 144 GLU A O 1
ATOM 892 N N . GLY A 1 109 ? 4.490 3.331 -9.560 1.00 15.28 145 GLY A N 1
ATOM 893 C CA . GLY A 1 109 ? 5.869 2.875 -9.581 1.00 15.04 145 GLY A CA 1
ATOM 894 C C . GLY A 1 109 ? 6.744 3.686 -8.645 1.00 14.96 145 GLY A C 1
ATOM 895 O O . GLY A 1 109 ? 7.930 3.865 -8.907 1.00 15.55 145 GLY A O 1
ATOM 896 N N . ILE A 1 110 ? 6.152 4.189 -7.558 1.00 13.94 146 ILE A N 1
ATOM 897 C CA . ILE A 1 110 ? 6.887 4.981 -6.575 1.00 13.12 146 ILE A CA 1
ATOM 898 C C . ILE A 1 110 ? 7.386 4.063 -5.468 1.00 12.88 146 ILE A C 1
ATOM 899 O O . ILE A 1 110 ? 6.603 3.289 -4.919 1.00 13.87 146 ILE A O 1
ATOM 904 N N . LEU A 1 111 ? 8.684 4.139 -5.165 1.00 12.27 147 LEU A N 1
ATOM 905 C CA . LEU A 1 111 ? 9.287 3.329 -4.119 1.00 12.47 147 LEU A CA 1
ATOM 906 C C . LEU A 1 111 ? 8.655 3.677 -2.774 1.00 12.72 147 LEU A C 1
ATOM 907 O O . LEU A 1 111 ? 8.509 4.857 -2.429 1.00 12.13 147 LEU A O 1
ATOM 912 N N . LEU A 1 112 ? 8.266 2.642 -2.035 1.00 12.97 148 LEU A N 1
ATOM 913 C CA . LEU A 1 112 ? 7.704 2.815 -0.691 1.00 13.06 148 LEU A CA 1
ATOM 914 C C . LEU A 1 112 ? 8.130 1.618 0.165 1.00 12.34 148 LEU A C 1
ATOM 915 O O . LEU A 1 112 ? 8.589 0.607 -0.378 1.00 12.49 148 LEU A O 1
ATOM 920 N N . PRO A 1 113 ? 8.024 1.727 1.502 1.00 11.21 149 PRO A N 1
ATOM 921 C CA . PRO A 1 113 ? 8.441 0.584 2.325 1.00 10.94 149 PRO A CA 1
ATOM 922 C C . PRO A 1 113 ? 7.627 -0.665 2.000 1.00 10.81 149 PRO A C 1
ATOM 923 O O . PRO A 1 113 ? 6.448 -0.559 1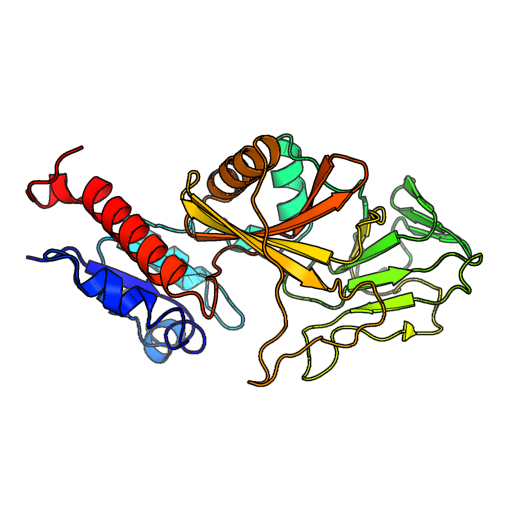.665 1.00 10.77 149 PRO A O 1
ATOM 927 N N . ARG A 1 114 ? 8.254 -1.832 2.093 1.00 10.75 150 ARG A N 1
ATOM 928 C CA . ARG A 1 114 ? 7.514 -3.081 1.991 1.00 10.87 150 ARG A CA 1
ATOM 929 C C . ARG A 1 114 ? 6.462 -3.074 3.092 1.00 10.48 150 ARG A C 1
ATOM 930 O O . ARG A 1 114 ? 6.773 -2.751 4.240 1.00 10.37 150 ARG A O 1
ATOM 938 N N . TYR A 1 115 ? 5.230 -3.427 2.754 1.00 9.94 151 TYR A N 1
ATOM 939 C CA . TYR A 1 115 ? 4.139 -3.313 3.725 1.00 10.21 151 TYR A CA 1
ATOM 940 C C . TYR A 1 115 ? 3.064 -4.382 3.552 1.00 10.30 151 TYR A C 1
ATOM 941 O O . TYR A 1 115 ? 2.965 -5.036 2.487 1.00 10.86 151 TYR A O 1
ATOM 950 N N . ALA A 1 116 ? 2.263 -4.547 4.606 1.00 9.34 152 ALA A N 1
ATOM 951 C CA . ALA A 1 116 ? 1.099 -5.434 4.590 1.00 9.77 152 ALA A CA 1
ATOM 952 C C . ALA A 1 116 ? -0.015 -4.819 5.406 1.00 9.69 152 ALA A C 1
ATOM 953 O O . ALA A 1 116 ? 0.231 -4.228 6.467 1.00 10.83 152 ALA A O 1
ATOM 955 N N . ILE A 1 117 ? -1.243 -4.948 4.917 1.00 10.11 153 ILE A N 1
ATOM 956 C CA . ILE A 1 117 ? -2.402 -4.402 5.603 1.00 10.53 153 ILE A CA 1
ATOM 957 C C . ILE A 1 117 ? -3.030 -5.470 6.491 1.00 11.32 153 ILE A C 1
ATOM 958 O O . ILE A 1 117 ? -3.378 -6.549 6.013 1.00 12.19 153 ILE A O 1
ATOM 963 N N . LEU A 1 118 ? -3.177 -5.161 7.776 1.00 12.41 154 LEU A N 1
ATOM 964 C CA . LEU A 1 118 ? -3.963 -6.010 8.678 1.00 12.83 154 LEU A CA 1
ATOM 965 C C . LEU A 1 118 ? -5.357 -5.421 8.896 1.00 13.96 154 LEU A C 1
ATOM 966 O O . LEU A 1 118 ? -5.525 -4.452 9.632 1.00 13.43 154 LEU A O 1
ATOM 971 N N . ASN A 1 119 ? -6.359 -6.012 8.243 1.00 15.45 155 ASN A N 1
ATOM 972 C CA . ASN A 1 119 ? -7.748 -5.582 8.420 1.00 16.92 155 ASN A CA 1
ATOM 973 C C . ASN A 1 119 ? -8.413 -6.440 9.488 1.00 18.05 155 ASN A C 1
ATOM 974 O O . ASN A 1 119 ? -8.498 -7.658 9.348 1.00 18.77 155 ASN A O 1
ATOM 979 N N . ARG A 1 120 ? -8.848 -5.794 10.560 1.00 19.14 156 ARG A N 1
ATOM 980 C CA . ARG A 1 120 ? -9.405 -6.475 11.712 1.00 20.87 156 ARG A CA 1
ATOM 981 C C . ARG A 1 120 ? -10.912 -6.173 11.817 1.00 22.49 156 ARG A C 1
ATOM 982 O O . ARG A 1 120 ? -11.334 -5.013 11.734 1.00 22.31 156 ARG A O 1
ATOM 990 N N . ASP A 1 121 ? -11.715 -7.221 11.977 1.00 24.24 157 ASP A N 1
ATOM 991 C CA . ASP A 1 121 ? -13.153 -7.054 12.214 1.00 26.41 157 ASP A CA 1
ATOM 992 C C . ASP A 1 121 ? -13.336 -6.703 13.693 1.00 27.57 157 ASP A C 1
ATOM 993 O O . ASP A 1 121 ? -12.962 -7.494 14.560 1.00 27.43 157 ASP A O 1
ATOM 998 N N . PRO A 1 122 ? -13.882 -5.503 13.993 1.00 28.83 158 PRO A N 1
ATOM 999 C CA . PRO A 1 122 ? -14.031 -5.109 15.400 1.00 30.05 158 PRO A CA 1
ATOM 1000 C C . PRO A 1 122 ? -14.936 -6.060 16.204 1.00 31.12 158 PRO A C 1
ATOM 1001 O O . PRO A 1 122 ? -14.823 -6.122 17.426 1.00 31.55 158 PRO A O 1
ATOM 1005 N N . ASN A 1 123 ? -15.791 -6.809 15.507 1.00 32.54 159 ASN A N 1
ATOM 1006 C CA . ASN A 1 123 ? -16.639 -7.842 16.120 1.00 33.96 159 ASN A CA 1
ATOM 1007 C C . ASN A 1 123 ? -15.905 -9.165 16.365 1.00 34.40 159 ASN A C 1
ATOM 1008 O O . ASN A 1 123 ? -16.271 -9.923 17.266 1.00 34.79 159 ASN A O 1
ATOM 1013 N N . ASN A 1 124 ? -14.885 -9.443 15.551 1.00 34.75 160 ASN A N 1
ATOM 1014 C CA . ASN A 1 124 ? -14.103 -10.679 15.644 1.00 34.82 160 ASN A CA 1
ATOM 1015 C C . ASN A 1 124 ? -12.591 -10.384 15.583 1.00 34.38 160 ASN A C 1
ATOM 1016 O O . ASN A 1 124 ? -11.923 -10.821 14.645 1.00 34.46 160 ASN A O 1
ATOM 1021 N N . PRO A 1 125 ? -12.048 -9.660 16.587 1.00 34.10 161 PRO A N 1
ATOM 1022 C CA . PRO A 1 125 ? -10.681 -9.106 16.495 1.00 33.81 161 PRO A CA 1
ATOM 1023 C C . PRO A 1 125 ? -9.549 -10.140 16.458 1.00 33.55 161 PRO A C 1
ATOM 1024 O O . PRO A 1 125 ? -8.454 -9.831 15.975 1.00 32.96 161 PRO A O 1
ATOM 1028 N N . LYS A 1 126 ? -9.811 -11.347 16.961 1.00 33.13 162 LYS A N 1
ATOM 1029 C CA . LYS A 1 126 ? -8.817 -12.430 16.963 1.00 32.78 162 LYS A CA 1
ATOM 1030 C C . LYS A 1 126 ? -8.783 -13.226 15.652 1.00 32.37 162 LYS A C 1
ATOM 1031 O O . LYS A 1 126 ? -7.879 -14.038 15.437 1.00 32.59 162 LYS A O 1
ATOM 1037 N N . GLU A 1 127 ? -9.766 -12.991 14.786 1.00 31.70 163 GLU A N 1
ATOM 1038 C CA . GLU A 1 127 ? -9.932 -13.748 13.541 1.00 31.32 163 GLU A CA 1
ATOM 1039 C C . GLU A 1 127 ? -9.079 -13.240 12.372 1.00 30.01 163 GLU A C 1
ATOM 1040 O O . GLU A 1 127 ? -9.051 -13.857 11.300 1.00 29.95 163 GLU A O 1
ATOM 1046 N N . CYS A 1 128 ? -8.394 -12.118 12.567 1.00 28.16 164 CYS A N 1
ATOM 1047 C CA . CYS A 1 128 ? -7.584 -11.537 11.501 1.00 26.35 164 CYS A CA 1
ATOM 1048 C C . CYS A 1 128 ? -6.276 -12.311 11.271 1.00 24.59 164 CYS A C 1
ATOM 1049 O O . CYS A 1 128 ? -5.880 -13.148 12.087 1.00 23.88 164 CYS A O 1
ATOM 1052 N N . ASN A 1 129 ? -5.615 -12.004 10.156 1.00 22.47 165 ASN A N 1
ATOM 1053 C CA . ASN A 1 129 ? -4.428 -12.718 9.690 1.00 21.18 165 ASN A CA 1
ATOM 1054 C C . ASN A 1 129 ? -3.132 -12.260 10.338 1.00 19.14 165 ASN A C 1
ATOM 1055 O O . ASN A 1 129 ? -2.222 -11.821 9.644 1.00 18.53 165 ASN A O 1
ATOM 1060 N N . LEU A 1 130 ? -3.051 -12.352 11.661 1.00 17.40 166 LEU A N 1
ATOM 1061 C CA . LEU A 1 130 ? -1.852 -11.913 12.386 1.00 15.85 166 LEU A CA 1
ATOM 1062 C C . LEU A 1 130 ? -1.278 -13.046 13.224 1.00 15.84 166 LEU A C 1
ATOM 1063 O O . LEU A 1 130 ? -2.016 -13.692 13.976 1.00 15.89 166 LEU A O 1
ATOM 1068 N N . ILE A 1 131 ? 0.028 -13.268 13.081 1.00 14.75 167 ILE A N 1
ATOM 1069 C CA . ILE A 1 131 ? 0.805 -14.121 13.987 1.00 15.68 167 ILE A CA 1
ATOM 1070 C C . ILE A 1 131 ? 1.931 -13.299 14.579 1.00 15.34 167 ILE A C 1
ATOM 1071 O O . ILE A 1 131 ? 2.650 -12.604 13.857 1.00 15.25 167 ILE A O 1
ATOM 1076 N N . GLU A 1 132 ? 2.095 -13.387 15.898 1.00 15.36 168 GLU A N 1
ATOM 1077 C CA . GLU A 1 132 ? 3.084 -12.580 16.580 1.00 15.65 168 GLU A CA 1
ATOM 1078 C C . GLU A 1 132 ? 4.147 -13.426 17.270 1.00 16.29 168 GLU A C 1
ATOM 1079 O O . GLU A 1 132 ? 3.824 -14.359 18.001 1.00 16.82 168 GLU A O 1
ATOM 1085 N N . GLY A 1 133 ? 5.406 -13.114 16.998 1.00 16.32 169 GLY A N 1
ATOM 1086 C CA . GLY A 1 133 ? 6.515 -13.664 17.758 1.00 18.08 169 GLY A CA 1
ATOM 1087 C C . GLY A 1 133 ? 7.101 -12.557 18.604 1.00 18.88 169 GLY A C 1
ATOM 1088 O O . GLY A 1 133 ? 6.714 -11.387 18.470 1.00 18.78 169 GLY A O 1
ATOM 1089 N N . GLU A 1 134 ? 8.049 -12.913 19.463 1.00 19.54 170 GLU A N 1
ATOM 1090 C CA . GLU A 1 134 ? 8.705 -11.926 20.317 1.00 20.42 170 GLU A CA 1
ATOM 1091 C C . GLU A 1 134 ? 9.566 -10.927 19.487 1.00 19.80 170 GLU A C 1
ATOM 1092 O O . GLU A 1 134 ? 9.761 -9.780 19.904 1.00 20.19 170 GLU A O 1
ATOM 1098 N N . ASP A 1 135 ? 10.004 -11.320 18.281 1.00 18.84 171 ASP A N 1
ATOM 1099 C CA . ASP A 1 135 ? 10.860 -10.453 17.445 1.00 18.11 171 ASP A CA 1
ATOM 1100 C C . ASP A 1 135 ? 10.374 -10.227 16.004 1.00 16.61 171 ASP A C 1
ATOM 1101 O O . ASP A 1 135 ? 11.123 -9.725 15.156 1.00 16.25 171 ASP A O 1
ATOM 1106 N N . HIS A 1 136 ? 9.127 -10.589 15.732 1.00 15.55 172 HIS A N 1
ATOM 1107 C CA . HIS A 1 136 ? 8.548 -10.399 14.392 1.00 14.98 172 HIS A CA 1
ATOM 1108 C C . HIS A 1 136 ? 7.034 -10.522 14.446 1.00 14.46 172 HIS A C 1
ATOM 1109 O O . HIS A 1 136 ? 6.470 -11.056 15.411 1.00 15.16 172 HIS A O 1
ATOM 1116 N N . VAL A 1 137 ? 6.371 -10.019 13.411 1.00 12.99 173 VAL A N 1
ATOM 1117 C CA . VAL A 1 137 ? 4.977 -10.362 13.160 1.00 12.31 173 VAL A CA 1
ATOM 1118 C C . VAL A 1 137 ? 4.855 -10.976 11.767 1.00 12.04 173 VAL A C 1
ATOM 1119 O O . VAL A 1 137 ? 5.735 -10.792 10.924 1.00 11.66 173 VAL A O 1
ATOM 1123 N N . GLU A 1 138 ? 3.760 -11.705 11.559 1.00 11.85 174 GLU A N 1
ATOM 1124 C CA . GLU A 1 138 ? 3.410 -12.261 10.255 1.00 12.15 174 GLU A CA 1
ATOM 1125 C C . GLU A 1 138 ? 2.025 -11.751 9.948 1.00 11.98 174 GLU A C 1
ATOM 1126 O O . GLU A 1 138 ? 1.076 -11.997 10.701 1.00 11.67 174 GLU A O 1
ATOM 1132 N N . VAL A 1 139 ? 1.916 -10.997 8.858 1.00 12.21 175 VAL A N 1
ATOM 1133 C CA . VAL A 1 139 ? 0.676 -10.335 8.498 1.00 12.20 175 VAL A CA 1
ATOM 1134 C C . VAL A 1 139 ? 0.271 -10.837 7.110 1.00 13.05 175 VAL A C 1
ATOM 1135 O O . VAL A 1 139 ? 1.008 -10.636 6.141 1.00 13.33 175 VAL A O 1
ATOM 1139 N N . ASN A 1 140 ? -0.873 -11.515 7.026 1.00 14.00 176 ASN A N 1
ATOM 1140 C CA . ASN A 1 140 ? -1.293 -12.179 5.773 1.00 15.21 176 ASN A CA 1
ATOM 1141 C C . ASN A 1 140 ? -0.198 -13.114 5.276 1.00 15.42 176 ASN A C 1
ATOM 1142 O O . ASN A 1 140 ? -0.025 -13.307 4.062 1.00 16.17 176 ASN A O 1
ATOM 1147 N N . GLY A 1 141 ? 0.578 -13.657 6.213 1.00 15.33 177 GLY A N 1
ATOM 1148 C CA . GLY A 1 141 ? 1.660 -14.578 5.899 1.00 16.55 177 GLY A CA 1
ATOM 1149 C C . GLY A 1 141 ? 2.996 -13.927 5.636 1.00 16.69 177 GLY A C 1
ATOM 1150 O O . GLY A 1 141 ? 4.001 -14.622 5.474 1.00 18.05 177 GLY A O 1
ATOM 1151 N N . GLU A 1 142 ? 3.018 -12.595 5.577 1.00 16.45 178 GLU A N 1
ATOM 1152 C CA . GLU A 1 142 ? 4.248 -11.882 5.280 1.00 16.47 178 GLU A CA 1
ATOM 1153 C C . GLU A 1 142 ? 4.973 -11.513 6.564 1.00 15.71 178 GLU A C 1
ATOM 1154 O O . GLU A 1 142 ? 4.382 -10.921 7.454 1.00 15.53 178 GLU A O 1
ATOM 1160 N N . VAL A 1 143 ? 6.254 -11.852 6.619 1.00 14.94 179 VAL A N 1
ATOM 1161 C CA . VAL A 1 143 ? 7.070 -11.682 7.819 1.00 14.65 179 VAL A CA 1
ATOM 1162 C C . VAL A 1 143 ? 7.687 -10.287 7.854 1.00 13.68 179 VAL A C 1
ATOM 1163 O O . VAL A 1 143 ? 8.283 -9.831 6.874 1.00 13.52 179 VAL A O 1
ATOM 1167 N N . PHE A 1 144 ? 7.523 -9.626 8.997 1.00 12.51 180 PHE A N 1
ATOM 1168 C CA . PHE A 1 144 ? 8.234 -8.395 9.302 1.00 12.01 180 PHE A CA 1
ATOM 1169 C C . PHE A 1 144 ? 9.035 -8.611 10.574 1.00 11.81 180 PHE A C 1
ATOM 1170 O O . PHE A 1 144 ? 8.464 -8.721 11.659 1.00 11.30 180 PHE A O 1
ATOM 1178 N N . GLN A 1 145 ? 10.355 -8.692 10.426 1.00 12.66 181 GLN A N 1
ATOM 1179 C CA . GLN A 1 145 ? 11.264 -8.736 11.577 1.00 13.51 181 GLN A CA 1
ATOM 1180 C C . GLN A 1 145 ? 11.374 -7.345 12.187 1.00 12.85 181 GLN A C 1
ATOM 1181 O O . GLN A 1 145 ? 11.360 -6.336 11.471 1.00 13.57 181 GLN A O 1
ATOM 1187 N N . LYS A 1 146 ? 11.481 -7.291 13.506 1.00 11.50 182 LYS A N 1
ATOM 1188 C CA . LYS A 1 146 ? 11.736 -6.016 14.184 1.00 10.92 182 LYS A CA 1
ATOM 1189 C C . LYS A 1 146 ? 13.136 -5.528 13.823 1.00 10.91 182 LYS A C 1
ATOM 1190 O O . LYS A 1 146 ? 14.074 -6.348 13.725 1.00 12.47 182 LYS A O 1
ATOM 1196 N N . PRO A 1 147 ? 13.304 -4.200 13.615 1.00 10.96 183 PRO A N 1
ATOM 1197 C CA . PRO A 1 147 ? 12.285 -3.148 13.788 1.00 9.83 183 PRO A CA 1
ATOM 1198 C C . PRO A 1 147 ? 11.280 -3.062 12.628 1.00 8.98 183 PRO A C 1
ATOM 1199 O O . PRO A 1 147 ? 11.651 -3.216 11.459 1.00 10.03 183 PRO A O 1
ATOM 1203 N N . PHE A 1 148 ? 10.015 -2.847 12.978 1.00 7.59 184 PHE A N 1
ATOM 1204 C CA . PHE A 1 148 ? 8.973 -2.563 11.998 1.00 7.18 184 PHE A CA 1
ATOM 1205 C C . PHE A 1 148 ? 8.071 -1.464 12.529 1.00 7.10 184 PHE A C 1
ATOM 1206 O O . PHE A 1 148 ? 8.135 -1.110 13.714 1.00 7.09 184 PHE A O 1
ATOM 1214 N N . VAL A 1 149 ? 7.241 -0.940 11.629 1.00 6.20 185 VAL A N 1
ATOM 1215 C CA . VAL A 1 149 ? 6.386 0.220 11.894 1.00 6.69 185 VAL A CA 1
ATOM 1216 C C . VAL A 1 149 ? 4.927 -0.206 11.771 1.00 7.16 185 VAL A C 1
ATOM 1217 O O . VAL A 1 149 ? 4.571 -0.997 10.887 1.00 8.24 185 VAL A O 1
ATOM 1221 N N . GLU A 1 150 ? 4.092 0.307 12.673 1.00 6.65 186 GLU A N 1
ATOM 1222 C CA . GLU A 1 150 ? 2.673 -0.005 12.727 1.00 6.89 186 GLU A CA 1
ATOM 1223 C C . GLU A 1 150 ? 1.876 1.297 12.656 1.00 7.14 186 GLU A C 1
ATOM 1224 O O . GLU A 1 150 ? 1.979 2.131 13.568 1.00 7.05 186 GLU A O 1
ATOM 1230 N N . LYS A 1 151 ? 1.100 1.456 11.578 1.00 7.31 187 LYS A N 1
ATOM 1231 C CA . LYS A 1 151 ? 0.350 2.687 11.347 1.00 7.57 187 LYS A CA 1
ATOM 1232 C C . LYS A 1 151 ? -1.145 2.434 11.320 1.00 8.42 187 LYS A C 1
ATOM 1233 O O . LYS A 1 151 ? -1.603 1.523 10.630 1.00 9.05 187 LYS A O 1
ATOM 1239 N N . PRO A 1 152 ? -1.918 3.249 12.054 1.00 8.39 188 PRO A N 1
ATOM 1240 C CA . PRO A 1 152 ? -3.377 3.159 11.945 1.00 9.20 188 PRO A CA 1
ATOM 1241 C C . PRO A 1 152 ? -3.809 3.350 10.491 1.00 9.62 188 PRO A C 1
ATOM 1242 O O . PRO A 1 152 ? -3.211 4.151 9.778 1.00 10.20 188 PRO A O 1
ATOM 1246 N N . VAL A 1 153 ? -4.811 2.614 10.029 1.00 9.71 189 VAL A N 1
ATOM 1247 C CA . VAL A 1 153 ? -5.236 2.778 8.639 1.00 10.95 189 VAL A CA 1
ATOM 1248 C C . VAL A 1 153 ? -5.811 4.181 8.383 1.00 10.89 189 VAL A C 1
ATOM 1249 O O . VAL A 1 153 ? -5.762 4.676 7.251 1.00 11.45 189 VAL A O 1
ATOM 1253 N N . SER A 1 154 ? -6.340 4.829 9.421 1.00 11.17 190 SER A N 1
ATOM 1254 C CA . SER A 1 154 ? -6.765 6.224 9.288 1.00 12.01 190 SER A CA 1
ATOM 1255 C C . SER A 1 154 ? -5.546 7.137 9.236 1.00 12.08 190 SER A C 1
ATOM 1256 O O . SER A 1 154 ? -4.776 7.200 10.199 1.00 12.14 190 SER A O 1
ATOM 1259 N N . ALA A 1 155 ? -5.394 7.856 8.124 1.00 12.54 191 ALA A N 1
ATOM 1260 C CA . ALA A 1 155 ? -4.288 8.791 7.948 1.00 12.61 191 ALA A CA 1
ATOM 1261 C C . ALA A 1 155 ? -4.397 10.015 8.863 1.00 12.97 191 ALA A C 1
ATOM 1262 O O . ALA A 1 155 ? -3.436 10.762 9.012 1.00 12.94 191 ALA A O 1
ATOM 1264 N N . GLU A 1 156 ? -5.563 10.212 9.484 1.00 13.66 192 GLU A N 1
ATOM 1265 C CA . GLU A 1 156 ? -5.739 11.290 10.440 1.00 14.59 192 GLU A CA 1
ATOM 1266 C C . GLU A 1 156 ? -5.297 10.901 11.855 1.00 13.56 192 GLU A C 1
ATOM 1267 O O . GLU A 1 156 ? -5.256 11.750 12.758 1.00 14.36 192 GLU A O 1
ATOM 1273 N N . ASP A 1 157 ? -5.000 9.613 12.045 1.00 12.41 193 ASP A N 1
ATOM 1274 C CA . ASP A 1 157 ? -4.559 9.070 13.335 1.00 11.46 193 ASP A CA 1
ATOM 1275 C C . ASP A 1 157 ? -3.035 8.972 13.305 1.00 11.33 193 ASP A C 1
ATOM 1276 O O . ASP A 1 157 ? -2.482 8.165 12.565 1.00 10.92 193 ASP A O 1
ATOM 1281 N N . HIS A 1 158 ? -2.374 9.807 14.107 1.00 10.41 194 HIS A N 1
ATOM 1282 C CA . HIS A 1 158 ? -0.915 9.936 14.070 1.00 10.33 194 HIS A CA 1
ATOM 1283 C C . HIS A 1 158 ? -0.182 9.085 15.104 1.00 9.42 194 HIS A C 1
ATOM 1284 O O . HIS A 1 158 ? 1.017 9.249 15.324 1.00 8.70 194 HIS A O 1
ATOM 1291 N N . ASN A 1 159 ? -0.917 8.163 15.713 1.00 9.52 195 ASN A N 1
ATOM 1292 C CA . ASN A 1 159 ? -0.367 7.245 16.713 1.00 9.03 195 ASN A CA 1
ATOM 1293 C C . ASN A 1 159 ? 0.338 6.063 16.034 1.00 8.71 195 ASN A C 1
ATOM 1294 O O . ASN A 1 159 ? -0.172 4.947 16.007 1.00 7.97 195 ASN A O 1
ATOM 1299 N N . VAL A 1 160 ? 1.494 6.366 15.451 1.00 8.17 196 VAL A N 1
ATOM 1300 C CA . VAL A 1 160 ? 2.318 5.415 14.709 1.00 7.67 196 VAL A CA 1
ATOM 1301 C C . VAL A 1 160 ? 3.306 4.819 15.703 1.00 7.65 196 VAL A C 1
ATOM 1302 O O . VAL A 1 160 ? 3.925 5.557 16.456 1.00 7.68 196 VAL A O 1
ATOM 1306 N N . TYR A 1 161 ? 3.434 3.485 15.734 1.00 7.82 197 TYR A N 1
ATOM 1307 C CA . TYR A 1 161 ? 4.334 2.821 16.683 1.00 8.48 197 TYR A CA 1
ATOM 1308 C C . TYR A 1 161 ? 5.483 2.146 15.949 1.00 8.86 197 TYR A C 1
ATOM 1309 O O . TYR A 1 161 ? 5.297 1.589 14.859 1.00 9.51 197 TYR A O 1
ATOM 1318 N N . ILE A 1 162 ? 6.665 2.191 16.554 1.00 8.89 198 ILE A N 1
ATOM 1319 C CA . ILE A 1 162 ? 7.824 1.489 16.038 1.00 9.64 198 ILE A CA 1
ATOM 1320 C C . ILE A 1 162 ? 8.193 0.427 17.076 1.00 9.27 198 ILE A C 1
ATOM 1321 O O . ILE A 1 162 ? 8.233 0.719 18.267 1.00 9.04 198 ILE A O 1
ATOM 1326 N N . TYR A 1 163 ? 8.435 -0.801 16.628 1.00 9.03 199 TYR A N 1
ATOM 1327 C CA . TYR A 1 163 ? 8.754 -1.901 17.552 1.00 9.34 199 TYR A CA 1
ATOM 1328 C C . TYR A 1 163 ? 10.227 -2.292 17.445 1.00 10.45 199 TYR A C 1
ATOM 1329 O O . TYR A 1 163 ? 10.700 -2.627 16.371 1.00 10.25 199 TYR A O 1
ATOM 1338 N N . TYR A 1 164 ? 10.935 -2.238 18.574 1.00 10.87 200 TYR A N 1
ATOM 1339 C CA . TYR A 1 164 ? 12.381 -2.480 18.612 1.00 11.83 200 TYR A CA 1
ATOM 1340 C C . TYR A 1 164 ? 12.696 -3.966 18.746 1.00 11.83 200 TYR A C 1
ATOM 1341 O O . TYR A 1 164 ? 12.007 -4.671 19.474 1.00 11.03 200 TYR A O 1
ATOM 1350 N N . PRO A 1 165 ? 13.755 -4.434 18.057 1.00 13.12 201 PRO A N 1
ATOM 1351 C CA . PRO A 1 165 ? 14.152 -5.827 18.224 1.00 14.26 201 PRO A CA 1
ATOM 1352 C C . PRO A 1 165 ? 14.690 -6.103 19.634 1.00 15.74 201 PRO A C 1
ATOM 1353 O O . PRO A 1 165 ? 15.156 -5.182 20.310 1.00 15.54 201 PRO A O 1
ATOM 1357 N N . THR A 1 166 ? 14.613 -7.361 20.062 1.00 17.33 202 THR A N 1
ATOM 1358 C CA . THR A 1 166 ? 15.179 -7.794 21.339 1.00 19.64 202 THR A CA 1
ATOM 1359 C C . THR A 1 166 ? 16.652 -7.385 21.478 1.00 19.58 202 THR A C 1
ATOM 1360 O O . THR A 1 166 ? 17.091 -7.038 22.571 1.00 20.61 202 THR A O 1
ATOM 1364 N N . SER A 1 167 ? 17.395 -7.421 20.371 1.00 19.90 203 SER A N 1
ATOM 1365 C CA . SER A 1 167 ? 18.818 -7.038 20.348 1.00 20.48 203 SER A CA 1
ATOM 1366 C C . SER A 1 167 ? 19.065 -5.579 20.738 1.00 20.61 203 SER A C 1
ATOM 1367 O O . SER A 1 167 ? 20.184 -5.212 21.108 1.00 20.20 203 SER A O 1
ATOM 1370 N N . ALA A 1 168 ? 18.019 -4.758 20.640 1.00 20.32 204 ALA A N 1
ATOM 1371 C CA . ALA A 1 168 ? 18.084 -3.348 21.010 1.00 20.87 204 ALA A CA 1
ATOM 1372 C C . ALA A 1 168 ? 17.366 -3.064 22.331 1.00 20.95 204 ALA A C 1
ATOM 1373 O O . ALA A 1 168 ? 17.206 -1.902 22.718 1.00 22.43 204 ALA A O 1
ATOM 1375 N N . GLY A 1 169 ? 16.929 -4.121 23.010 1.00 20.58 205 GLY A N 1
ATOM 1376 C CA . GLY A 1 169 ? 16.225 -4.000 24.282 1.00 19.98 205 GLY A CA 1
ATOM 1377 C C . GLY A 1 169 ? 14.712 -4.071 24.217 1.00 19.13 205 GLY A C 1
ATOM 1378 O O . GLY A 1 169 ? 14.038 -3.948 25.239 1.00 19.77 205 GLY A O 1
ATOM 1379 N N . GLY A 1 170 ? 14.168 -4.289 23.022 1.00 17.76 206 GLY A N 1
ATOM 1380 C CA . GLY A 1 170 ? 12.732 -4.456 22.873 1.00 15.45 206 GLY A CA 1
ATOM 1381 C C . GLY A 1 170 ? 11.965 -3.186 23.192 1.00 14.21 206 GLY A C 1
ATOM 1382 O O . GLY A 1 170 ? 12.530 -2.095 23.192 1.00 14.42 206 GLY A O 1
ATOM 1383 N N . GLY A 1 171 ? 10.679 -3.344 23.471 1.00 13.44 207 GLY A N 1
ATOM 1384 C CA . GLY A 1 171 ? 9.806 -2.212 23.708 1.00 11.82 207 GLY A CA 1
ATOM 1385 C C . GLY A 1 171 ? 9.408 -1.576 22.392 1.00 11.67 207 GLY A C 1
ATOM 1386 O O . GLY A 1 171 ? 9.545 -2.180 21.323 1.00 10.20 207 GLY A O 1
ATOM 1387 N N . SER A 1 172 ? 8.930 -0.342 22.480 1.00 10.73 208 SER A N 1
ATOM 1388 C CA . SER A 1 172 ? 8.391 0.347 21.312 1.00 10.44 208 SER A CA 1
ATOM 1389 C C . SER A 1 172 ? 8.538 1.853 21.453 1.00 10.39 208 SER A C 1
ATOM 1390 O O . SER A 1 172 ? 8.737 2.384 22.544 1.00 10.38 208 SER A O 1
ATOM 1393 N N . GLN A 1 173 ? 8.445 2.550 20.329 1.00 9.07 209 GLN A N 1
ATOM 1394 C CA . GLN A 1 173 ? 8.411 4.015 20.340 1.00 9.45 209 GLN A CA 1
ATOM 1395 C C . GLN A 1 173 ? 7.018 4.418 19.872 1.00 9.12 209 GLN A C 1
ATOM 1396 O O . GLN A 1 173 ? 6.572 3.995 18.804 1.00 9.14 209 GLN A O 1
ATOM 1402 N N . ARG A 1 174 ? 6.310 5.199 20.688 1.00 8.97 210 ARG A N 1
ATOM 1403 C CA . ARG A 1 174 ? 4.952 5.624 20.343 1.00 8.81 210 ARG A CA 1
ATOM 1404 C C . ARG A 1 174 ? 4.988 7.073 19.885 1.00 9.66 210 ARG A C 1
ATOM 1405 O O . ARG A 1 174 ? 5.288 7.973 20.665 1.00 9.05 210 ARG A O 1
ATOM 1413 N N . LEU A 1 175 ? 4.723 7.280 18.602 1.00 9.91 211 LEU A N 1
ATOM 1414 C CA . LEU A 1 175 ? 4.704 8.630 18.024 1.00 9.99 211 LEU A CA 1
ATOM 1415 C C . LEU A 1 175 ? 3.300 9.209 18.140 1.00 10.33 211 LEU A C 1
ATOM 1416 O O . LEU A 1 175 ? 2.322 8.473 18.293 1.00 10.86 211 LEU A O 1
ATOM 1421 N N . PHE A 1 176 ? 3.208 10.535 18.065 1.00 11.29 212 PHE A N 1
ATOM 1422 C CA . PHE A 1 176 ? 1.933 11.224 18.220 1.00 12.84 212 PHE A CA 1
ATOM 1423 C C . PHE A 1 176 ? 2.071 12.649 17.692 1.00 14.67 212 PHE A C 1
ATOM 1424 O O . PHE A 1 176 ? 3.189 13.119 17.476 1.00 14.04 212 PHE A O 1
ATOM 1432 N N . ARG A 1 177 ? 0.943 13.324 17.469 1.00 17.24 213 ARG A N 1
ATOM 1433 C CA . ARG A 1 177 ? 0.992 14.717 17.038 1.00 20.57 213 ARG A CA 1
ATOM 1434 C C . ARG A 1 177 ? 1.792 15.516 18.068 1.00 22.09 213 ARG A C 1
ATOM 1435 O O . ARG A 1 177 ? 1.501 15.448 19.265 1.00 22.06 213 ARG A O 1
ATOM 1443 N N . LYS A 1 178 ? 2.803 16.242 17.589 1.00 24.14 214 LYS A N 1
ATOM 1444 C CA . LYS A 1 178 ? 3.761 16.941 18.457 1.00 26.50 214 LYS A CA 1
ATOM 1445 C C . LYS A 1 178 ? 3.057 17.804 19.496 1.00 27.39 214 LYS A C 1
ATOM 1446 O O . LYS A 1 178 ? 2.249 18.668 19.151 1.00 28.19 214 LYS A O 1
ATOM 1452 N N . ILE A 1 179 ? 3.316 17.506 20.766 1.00 28.38 215 ILE A N 1
ATOM 1453 C CA . ILE A 1 179 ? 2.798 18.305 21.875 1.00 28.90 215 ILE A CA 1
ATOM 1454 C C . ILE A 1 179 ? 3.986 18.995 22.525 1.00 28.21 215 ILE A C 1
ATOM 1455 O O . ILE A 1 179 ? 4.840 18.339 23.143 1.00 28.65 215 ILE A O 1
ATOM 1460 N N . GLY A 1 180 ? 4.056 20.312 22.325 1.00 26.86 216 GLY A N 1
ATOM 1461 C CA . GLY A 1 180 ? 5.140 21.120 22.850 1.00 24.69 216 GLY A CA 1
ATOM 1462 C C . GLY A 1 180 ? 6.501 20.528 22.557 1.00 23.10 216 GLY A C 1
ATOM 1463 O O . GLY A 1 180 ? 6.999 20.604 21.430 1.00 23.60 216 GLY A O 1
ATOM 1464 N N . SER A 1 181 ? 7.096 19.913 23.571 1.00 20.62 217 SER A N 1
ATOM 1465 C CA . SER A 1 181 ? 8.486 19.503 23.484 1.00 18.30 217 SER A CA 1
ATOM 1466 C C . SER A 1 181 ? 8.718 18.093 22.947 1.00 15.79 217 SER A C 1
ATOM 1467 O O . SER A 1 181 ? 9.864 17.699 22.786 1.00 15.52 217 SER A O 1
ATOM 1470 N N A ARG A 1 182 ? 7.643 17.338 22.715 0.72 15.00 218 ARG A N 1
ATOM 1471 N N B ARG A 1 182 ? 7.643 17.361 22.656 0.28 15.19 218 ARG A N 1
ATOM 1472 C CA A ARG A 1 182 ? 7.769 15.904 22.375 0.72 13.83 218 ARG A CA 1
ATOM 1473 C CA B ARG A 1 182 ? 7.748 15.920 22.404 0.28 14.17 218 ARG A CA 1
ATOM 1474 C C A ARG A 1 182 ? 6.987 15.468 21.147 0.72 13.58 218 ARG A C 1
ATOM 1475 C C B ARG A 1 182 ? 6.954 15.417 21.193 0.28 13.73 218 ARG A C 1
ATOM 1476 O O A ARG A 1 182 ? 5.887 15.959 20.875 0.72 13.73 218 ARG A O 1
ATOM 1477 O O B ARG A 1 182 ? 5.812 15.831 20.972 0.28 13.71 218 ARG A O 1
ATOM 1492 N N . SER A 1 183 ? 7.569 14.516 20.424 1.00 12.88 219 SER A N 1
ATOM 1493 C CA . SER A 1 183 ? 6.941 13.916 19.249 1.00 12.77 219 SER A CA 1
ATOM 1494 C C . SER A 1 183 ? 6.763 12.405 19.398 1.00 11.77 219 SER A C 1
ATOM 1495 O O . SER A 1 183 ? 6.057 11.779 18.619 1.00 11.53 219 SER A O 1
ATOM 1498 N N . SER A 1 184 ? 7.429 11.818 20.388 1.00 10.98 220 SER A N 1
ATOM 1499 C CA . SER A 1 184 ? 7.266 10.384 20.665 1.00 10.77 220 SER A CA 1
ATOM 1500 C C . SER A 1 184 ? 7.731 10.073 22.068 1.00 10.40 220 SER A C 1
ATOM 1501 O O . SER A 1 184 ? 8.365 10.903 22.711 1.00 10.50 220 SER A O 1
ATOM 1504 N N A VAL A 1 185 ? 7.393 8.878 22.541 0.84 9.99 221 VAL A N 1
ATOM 1505 N N B VAL A 1 185 ? 7.413 8.871 22.547 0.16 10.41 221 VAL A N 1
ATOM 1506 C CA A VAL A 1 185 ? 7.866 8.417 23.838 0.84 10.35 221 VAL A CA 1
ATOM 1507 C CA B VAL A 1 185 ? 7.818 8.413 23.880 0.16 10.44 221 VAL A CA 1
ATOM 1508 C C A VAL A 1 185 ? 8.128 6.911 23.758 0.84 10.31 221 VAL A C 1
ATOM 1509 C C B VAL A 1 185 ? 8.042 6.901 23.864 0.16 10.48 221 VAL A C 1
ATOM 1510 O O A VAL A 1 185 ? 7.454 6.204 23.017 0.84 10.03 221 VAL A O 1
ATOM 1511 O O B VAL A 1 185 ? 7.252 6.171 23.264 0.16 10.44 221 VAL A O 1
ATOM 1518 N N . TYR A 1 186 ? 9.120 6.442 24.507 1.00 10.37 222 TYR A N 1
ATOM 1519 C CA . TYR A 1 186 ? 9.418 5.007 24.600 1.00 10.87 222 TYR A CA 1
ATOM 1520 C C . TYR A 1 186 ? 8.384 4.324 25.484 1.00 11.10 222 TYR A C 1
ATOM 1521 O O . TYR A 1 186 ? 7.981 4.872 26.530 1.00 11.15 222 TYR A O 1
ATOM 1530 N N . SER A 1 187 ? 7.961 3.133 25.071 1.00 10.85 223 SER A N 1
ATOM 1531 C CA . SER A 1 187 ? 7.143 2.273 25.926 1.00 11.56 223 SER A CA 1
ATOM 1532 C C . SER A 1 187 ? 7.824 0.918 26.084 1.00 11.90 223 SER A C 1
ATOM 1533 O O . SER A 1 187 ? 8.423 0.405 25.142 1.00 11.63 223 SER A O 1
ATOM 1536 N N . PRO A 1 188 ? 7.760 0.334 27.299 1.00 12.44 224 PRO A N 1
ATOM 1537 C CA . PRO A 1 188 ? 8.305 -1.021 27.439 1.00 13.05 224 PRO A CA 1
ATOM 1538 C C . PRO A 1 188 ? 7.480 -2.102 26.734 1.00 13.18 224 PRO A C 1
ATOM 1539 O O . PRO A 1 188 ? 7.940 -3.235 26.639 1.00 13.54 224 PRO A O 1
ATOM 1543 N N . GLU A 1 189 ? 6.282 -1.753 26.258 1.00 12.95 225 GLU A N 1
ATOM 1544 C CA . GLU A 1 189 ? 5.403 -2.701 25.569 1.00 13.13 225 GLU A CA 1
ATOM 1545 C C . GLU A 1 189 ? 6.040 -3.185 24.271 1.00 13.19 225 GLU A C 1
ATOM 1546 O O . GLU A 1 189 ? 6.448 -2.373 23.439 1.00 12.04 225 GLU A O 1
ATOM 1552 N N . SER A 1 190 ? 6.148 -4.507 24.122 1.00 13.31 226 SER A N 1
ATOM 1553 C CA . SER A 1 190 ? 6.808 -5.112 22.955 1.00 13.70 226 SER A CA 1
ATOM 1554 C C . SER A 1 190 ? 5.815 -5.770 22.001 1.00 13.65 226 SER A C 1
ATOM 1555 O O . SER A 1 190 ? 6.153 -6.067 20.851 1.00 13.71 226 SER A O 1
ATOM 1558 N N . ASN A 1 191 ? 4.597 -6.017 22.473 1.00 13.73 227 ASN A N 1
ATOM 1559 C CA . ASN A 1 191 ? 3.604 -6.631 21.620 1.00 13.70 227 ASN A CA 1
ATOM 1560 C C . ASN A 1 191 ? 2.747 -5.589 20.918 1.00 12.91 227 ASN A C 1
ATOM 1561 O O . ASN A 1 191 ? 2.511 -4.496 21.445 1.00 12.46 227 ASN A O 1
ATOM 1566 N N . VAL A 1 192 ? 2.275 -5.951 19.730 1.00 12.05 228 VAL A N 1
ATOM 1567 C CA . VAL A 1 192 ? 1.562 -5.006 18.863 1.00 12.03 228 VAL A CA 1
ATOM 1568 C C . VAL A 1 192 ? 0.153 -4.737 19.394 1.00 12.22 228 VAL A C 1
ATOM 1569 O O . VAL A 1 192 ? -0.357 -5.481 20.242 1.00 12.80 228 VAL A O 1
ATOM 1573 N N . ARG A 1 193 ? -0.470 -3.670 18.911 1.00 12.41 229 ARG A N 1
ATOM 1574 C CA . ARG A 1 193 ? -1.831 -3.353 19.318 1.00 13.08 229 ARG A CA 1
ATOM 1575 C C . ARG A 1 193 ? -2.824 -4.429 18.873 1.00 14.83 229 ARG A C 1
ATOM 1576 O O . ARG A 1 193 ? -2.657 -5.037 17.821 1.00 14.90 229 ARG A O 1
ATOM 1584 N N . LYS A 1 194 ? -3.845 -4.685 19.688 1.00 16.45 230 LYS A N 1
ATOM 1585 C CA . LYS A 1 194 ? -4.744 -5.815 19.395 1.00 18.41 230 LYS A CA 1
ATOM 1586 C C . LYS A 1 194 ? -6.168 -5.432 18.981 1.00 18.91 230 LYS A C 1
ATOM 1587 O O . LYS A 1 194 ? -6.998 -6.308 18.679 1.00 19.75 230 LYS A O 1
ATOM 1593 N N . THR A 1 195 ? -6.449 -4.132 18.978 1.00 19.01 231 THR A N 1
ATOM 1594 C CA . THR A 1 195 ? -7.683 -3.603 18.406 1.00 19.26 231 THR A CA 1
ATOM 1595 C C . THR A 1 195 ? -7.355 -2.535 17.358 1.00 18.68 231 THR A C 1
ATOM 1596 O O . THR A 1 195 ? -6.349 -1.820 17.482 1.00 18.78 231 THR A O 1
ATOM 1600 N N . GLY A 1 196 ? -8.210 -2.438 16.341 1.00 18.08 232 GLY A N 1
ATOM 1601 C CA . GLY A 1 196 ? -7.991 -1.536 15.200 1.00 16.57 232 GLY A CA 1
ATOM 1602 C C . GLY A 1 196 ? -7.340 -2.234 14.020 1.00 15.21 232 GLY A C 1
ATOM 1603 O O . GLY A 1 196 ? -6.803 -3.347 14.144 1.00 15.56 232 GLY A O 1
ATOM 1604 N N . SER A 1 197 ? -7.405 -1.589 12.862 1.00 13.87 233 SER A N 1
ATOM 1605 C CA . SER A 1 197 ? -6.725 -2.072 11.666 1.00 12.73 233 SER A CA 1
ATOM 1606 C C . SER A 1 197 ? -5.465 -1.247 11.430 1.00 11.86 233 SER A C 1
ATOM 1607 O O . SER A 1 197 ? -5.448 -0.053 11.720 1.00 11.37 233 SER A O 1
ATOM 1610 N N . TYR A 1 198 ? -4.428 -1.896 10.907 1.00 10.72 234 TYR A N 1
ATOM 1611 C CA . TYR A 1 198 ? -3.108 -1.276 10.763 1.00 10.42 234 TYR A CA 1
ATOM 1612 C C . TYR A 1 198 ? -2.418 -1.649 9.481 1.00 10.37 234 TYR A C 1
ATOM 1613 O O . TYR A 1 198 ? -2.685 -2.701 8.900 1.00 10.31 234 TYR A O 1
ATOM 1622 N N . ILE A 1 199 ? -1.504 -0.781 9.052 1.00 9.86 235 ILE A N 1
ATOM 1623 C CA . ILE A 1 199 ? -0.498 -1.138 8.070 1.00 10.31 235 ILE A CA 1
ATOM 1624 C C . ILE A 1 199 ? 0.796 -1.433 8.830 1.00 9.32 235 ILE A C 1
ATOM 1625 O O . ILE A 1 199 ? 1.198 -0.679 9.717 1.00 9.24 235 ILE A O 1
ATOM 1630 N N . TYR A 1 200 ? 1.407 -2.574 8.516 1.00 8.93 236 TYR A N 1
ATOM 1631 C CA . TYR A 1 200 ? 2.722 -2.933 9.046 1.00 8.07 236 TYR A CA 1
ATOM 1632 C C . TYR A 1 200 ? 3.736 -2.746 7.945 1.00 8.84 236 TYR A C 1
ATOM 1633 O O . TYR A 1 200 ? 3.499 -3.156 6.805 1.00 8.69 236 TYR A O 1
ATOM 1642 N N . GLU A 1 201 ? 4.853 -2.099 8.264 1.00 9.24 237 GLU A N 1
ATOM 1643 C CA . GLU A 1 201 ? 5.860 -1.893 7.242 1.00 10.32 237 GLU A CA 1
ATOM 1644 C C . GLU A 1 201 ? 7.277 -2.007 7.736 1.00 10.18 237 GLU A C 1
ATOM 1645 O O . GLU A 1 201 ? 7.563 -1.834 8.923 1.00 8.96 237 GLU A O 1
ATOM 1651 N N . GLU A 1 202 ? 8.164 -2.296 6.791 1.00 10.39 238 GLU A N 1
ATOM 1652 C CA A GLU A 1 202 ? 9.583 -2.364 7.090 0.56 11.16 238 GLU A CA 1
ATOM 1653 C CA B GLU A 1 202 ? 9.586 -2.352 7.066 0.44 11.27 238 GLU A CA 1
ATOM 1654 C C . GLU A 1 202 ? 10.100 -1.009 7.552 1.00 11.48 238 GLU A C 1
ATOM 1655 O O . GLU A 1 202 ? 9.722 0.043 7.008 1.00 11.99 238 GLU A O 1
ATOM 1666 N N . PHE A 1 203 ? 10.953 -1.043 8.568 1.00 11.48 239 PHE A N 1
ATOM 1667 C CA . PHE A 1 203 ? 11.601 0.158 9.060 1.00 12.16 239 PHE A CA 1
ATOM 1668 C C . PHE A 1 203 ? 12.762 0.528 8.144 1.00 12.86 239 PHE A C 1
ATOM 1669 O O . PHE A 1 203 ? 13.671 -0.289 7.891 1.00 12.72 239 PHE A O 1
ATOM 1677 N N . MET A 1 204 ? 12.708 1.752 7.619 1.00 13.17 240 MET A N 1
ATOM 1678 C CA . MET A 1 204 ? 13.737 2.277 6.716 1.00 14.33 240 MET A CA 1
ATOM 1679 C C . MET A 1 204 ? 14.727 3.111 7.512 1.00 14.93 240 MET A C 1
ATOM 1680 O O . MET A 1 204 ? 14.349 4.133 8.089 1.00 14.86 240 MET A O 1
ATOM 1685 N N . PRO A 1 205 ? 16.003 2.689 7.535 1.00 15.46 241 PRO A N 1
ATOM 1686 C CA . PRO A 1 205 ? 17.000 3.394 8.323 1.00 15.99 241 PRO A CA 1
ATOM 1687 C C . PRO A 1 205 ? 17.444 4.663 7.593 1.00 16.04 241 PRO A C 1
ATOM 1688 O O . PRO A 1 205 ? 17.896 4.589 6.457 1.00 16.95 241 PRO A O 1
ATOM 1692 N N . THR A 1 206 ? 17.264 5.810 8.235 1.00 15.74 242 THR A N 1
ATOM 1693 C CA . THR A 1 206 ? 17.700 7.093 7.675 1.00 14.72 242 THR A CA 1
ATOM 1694 C C . THR A 1 206 ? 18.849 7.615 8.525 1.00 14.41 242 THR A C 1
ATOM 1695 O O . THR A 1 206 ? 19.265 6.947 9.490 1.00 15.38 242 THR A O 1
ATOM 1699 N N . ASP A 1 207 ? 19.347 8.802 8.198 1.00 14.11 243 ASP A N 1
ATOM 1700 C CA . ASP A 1 207 ? 20.376 9.450 9.016 1.00 15.27 243 ASP A CA 1
ATOM 1701 C C . ASP A 1 207 ? 19.774 10.078 10.282 1.00 14.98 243 ASP A C 1
ATOM 1702 O O . ASP A 1 207 ? 20.448 10.812 11.007 1.00 15.67 243 ASP A O 1
ATOM 1707 N N . GLY A 1 208 ? 18.494 9.807 10.521 1.00 15.06 244 GLY A N 1
ATOM 1708 C CA . GLY A 1 208 ? 17.797 10.350 11.686 1.00 14.89 244 GLY A CA 1
ATOM 1709 C C . GLY A 1 208 ? 16.920 11.551 11.386 1.00 14.80 244 GLY A C 1
ATOM 1710 O O . GLY A 1 208 ? 16.358 12.150 12.302 1.00 15.22 244 GLY A O 1
ATOM 1711 N N . THR A 1 209 ? 16.815 11.912 10.110 1.00 13.37 245 THR A N 1
ATOM 1712 C CA . THR A 1 209 ? 15.898 12.976 9.696 1.00 12.33 245 THR A CA 1
ATOM 1713 C C . THR A 1 209 ? 14.883 12.423 8.705 1.00 12.04 245 THR A C 1
ATOM 1714 O O . THR A 1 209 ? 15.138 11.401 8.032 1.00 11.44 245 THR A O 1
ATOM 1718 N N . ASP A 1 210 ? 13.727 13.091 8.649 1.00 10.96 246 ASP A N 1
ATOM 1719 C CA . ASP A 1 210 ? 12.714 12.871 7.617 1.00 11.69 246 ASP A CA 1
ATOM 1720 C C . ASP A 1 210 ? 12.783 14.047 6.667 1.00 10.49 246 ASP A C 1
ATOM 1721 O O . ASP A 1 210 ? 12.962 15.176 7.111 1.00 10.50 246 ASP A O 1
ATOM 1726 N N . VAL A 1 211 ? 12.572 13.789 5.377 1.00 9.59 247 VAL A N 1
ATOM 1727 C CA . VAL A 1 211 ? 12.488 14.857 4.397 1.00 8.87 247 VAL A CA 1
ATOM 1728 C C . VAL A 1 211 ? 11.007 15.158 4.131 1.00 9.05 247 VAL A C 1
ATOM 1729 O O . VAL A 1 211 ? 10.217 14.247 3.841 1.00 9.75 247 VAL A O 1
ATOM 1733 N N . LYS A 1 212 ? 10.655 16.431 4.271 1.00 7.64 248 LYS A N 1
ATOM 1734 C CA . LYS A 1 212 ? 9.283 16.919 4.081 1.00 8.64 248 LYS A CA 1
ATOM 1735 C C . LYS A 1 212 ? 9.249 17.649 2.758 1.00 7.60 248 LYS A C 1
ATOM 1736 O O . LYS A 1 212 ? 10.052 18.562 2.533 1.00 8.41 248 LYS A O 1
ATOM 1742 N N . VAL A 1 213 ? 8.343 17.239 1.874 1.00 6.71 249 VAL A N 1
ATOM 1743 C CA . VAL A 1 213 ? 8.291 17.825 0.513 1.00 6.90 249 VAL A CA 1
ATOM 1744 C C . VAL A 1 213 ? 6.970 18.526 0.307 1.00 6.95 249 VAL A C 1
ATOM 1745 O O . VAL A 1 213 ? 5.934 18.000 0.692 1.00 6.73 249 VAL A O 1
ATOM 1749 N N . TYR A 1 214 ? 7.013 19.716 -0.295 1.00 7.17 250 TYR A N 1
ATOM 1750 C CA . TYR A 1 214 ? 5.808 20.520 -0.472 1.00 8.09 250 TYR A CA 1
ATOM 1751 C C . TYR A 1 214 ? 5.736 20.964 -1.926 1.00 8.08 250 TYR A C 1
ATOM 1752 O O . TYR A 1 214 ? 6.588 21.734 -2.373 1.00 8.84 250 TYR A O 1
ATOM 1761 N N . THR A 1 215 ? 4.743 20.466 -2.665 1.00 7.56 251 THR A N 1
ATOM 1762 C CA . THR A 1 215 ? 4.651 20.772 -4.101 1.00 7.77 251 THR A CA 1
ATOM 1763 C C . THR A 1 215 ? 3.733 21.962 -4.332 1.00 7.78 251 THR A C 1
ATOM 1764 O O . THR A 1 215 ? 2.811 22.209 -3.548 1.00 7.94 251 THR A O 1
ATOM 1768 N N . VAL A 1 216 ? 4.001 22.708 -5.400 1.00 7.41 252 VAL A N 1
ATOM 1769 C CA . VAL A 1 216 ? 3.029 23.680 -5.903 1.00 7.77 252 VAL A CA 1
ATOM 1770 C C . VAL A 1 216 ? 2.971 23.443 -7.392 1.00 7.85 252 VAL A C 1
ATOM 1771 O O . VAL A 1 216 ? 3.748 24.015 -8.153 1.00 8.39 252 VAL A O 1
ATOM 1775 N N . GLY A 1 217 ? 2.074 22.555 -7.802 1.00 8.26 253 GLY A N 1
ATOM 1776 C CA . GLY A 1 217 ? 2.119 21.992 -9.149 1.00 8.25 253 GLY A CA 1
ATOM 1777 C C . GLY A 1 217 ? 3.264 20.986 -9.241 1.00 9.02 253 GLY A C 1
ATOM 1778 O O . GLY A 1 217 ? 4.082 20.867 -8.314 1.00 9.30 253 GLY A O 1
ATOM 1779 N N . PRO A 1 218 ? 3.313 20.226 -10.337 1.00 9.63 254 PRO A N 1
ATOM 1780 C CA . PRO A 1 218 ? 4.224 19.079 -10.435 1.00 10.29 254 PRO A CA 1
ATOM 1781 C C . PRO A 1 218 ? 5.680 19.456 -10.697 1.00 10.85 254 PRO A C 1
ATOM 1782 O O . PRO A 1 218 ? 6.560 18.611 -10.542 1.00 10.96 254 PRO A O 1
ATOM 1786 N N . ASP A 1 219 ? 5.930 20.724 -11.043 1.00 11.89 255 ASP A N 1
ATOM 1787 C CA . ASP A 1 219 ? 7.278 21.201 -11.377 1.00 12.61 255 ASP A CA 1
ATOM 1788 C C . ASP A 1 219 ? 7.896 22.158 -10.361 1.00 12.91 255 ASP A C 1
ATOM 1789 O O . ASP A 1 219 ? 8.915 22.809 -10.645 1.00 13.80 255 ASP A O 1
ATOM 1794 N N . TYR A 1 220 ? 7.298 22.241 -9.175 1.00 11.34 256 TYR A N 1
ATOM 1795 C CA . TYR A 1 220 ? 7.891 23.011 -8.086 1.00 11.05 256 TYR A CA 1
ATOM 1796 C C . TYR A 1 220 ? 7.713 22.227 -6.813 1.00 10.99 256 TYR A C 1
ATOM 1797 O O . TYR A 1 220 ? 6.605 21.854 -6.473 1.00 10.26 256 TYR A O 1
ATOM 1806 N N . ALA A 1 221 ? 8.805 21.998 -6.098 1.00 11.42 257 ALA A N 1
ATOM 1807 C CA . ALA A 1 221 ? 8.723 21.292 -4.831 1.00 11.89 257 ALA A CA 1
ATOM 1808 C C . ALA A 1 221 ? 9.765 21.900 -3.928 1.00 12.40 257 ALA A C 1
ATOM 1809 O O . ALA A 1 221 ? 10.934 21.978 -4.321 1.00 14.26 257 ALA A O 1
ATOM 1811 N N . HIS A 1 222 ? 9.337 22.385 -2.762 1.00 11.42 258 HIS A N 1
ATOM 1812 C CA . HIS A 1 222 ? 10.265 22.777 -1.702 1.00 11.21 258 HIS A CA 1
ATOM 1813 C C . HIS A 1 222 ? 10.470 21.594 -0.762 1.00 10.47 258 HIS A C 1
ATOM 1814 O O . HIS A 1 222 ? 9.509 20.928 -0.397 1.00 11.29 258 HIS A O 1
ATOM 1821 N N . ALA A 1 223 ? 11.709 21.335 -0.358 1.00 8.74 259 ALA A N 1
ATOM 1822 C CA . ALA A 1 223 ? 11.942 20.298 0.652 1.00 8.93 259 ALA A CA 1
ATOM 1823 C C . ALA A 1 223 ? 12.776 20.820 1.810 1.00 8.93 259 ALA A C 1
ATOM 1824 O O . ALA A 1 223 ? 13.565 21.769 1.651 1.00 9.68 259 ALA A O 1
ATOM 1826 N N . GLU A 1 224 ? 12.560 20.216 2.968 1.00 9.05 260 GLU A N 1
ATOM 1827 C CA . GLU A 1 224 ? 13.349 20.504 4.164 1.00 10.06 260 GLU A CA 1
ATOM 1828 C C . GLU A 1 224 ? 13.346 19.256 5.020 1.00 9.88 260 GLU A C 1
ATOM 1829 O O . GLU A 1 224 ? 12.540 18.346 4.786 1.00 10.84 260 GLU A O 1
ATOM 1835 N N . ALA A 1 225 ? 14.244 19.192 6.000 1.00 9.40 261 ALA A N 1
ATOM 1836 C CA . ALA A 1 225 ? 14.316 18.011 6.864 1.00 9.02 261 ALA A CA 1
ATOM 1837 C C . ALA A 1 225 ? 14.102 18.388 8.319 1.00 9.61 261 ALA A C 1
ATOM 1838 O O . ALA A 1 225 ? 14.384 19.520 8.722 1.00 9.33 261 ALA A O 1
ATOM 1840 N N . ARG A 1 226 ? 13.546 17.448 9.084 1.00 11.05 262 ARG A N 1
ATOM 1841 C CA . ARG A 1 226 ? 13.413 17.607 10.540 1.00 11.99 262 ARG A CA 1
ATOM 1842 C C . ARG A 1 226 ? 13.831 16.320 11.215 1.00 12.10 262 ARG A C 1
ATOM 1843 O O . ARG A 1 226 ? 13.827 15.251 10.588 1.00 12.08 262 ARG A O 1
ATOM 1851 N N . LYS A 1 227 ? 14.209 16.416 12.491 1.00 12.33 263 LYS A N 1
ATOM 1852 C CA . LYS A 1 227 ? 14.596 15.223 13.249 1.00 12.97 263 LYS A CA 1
ATOM 1853 C C . LYS A 1 227 ? 13.443 14.220 13.249 1.00 12.93 263 LYS A C 1
ATOM 1854 O O . LYS A 1 227 ? 12.287 14.597 13.442 1.00 12.60 263 LYS A O 1
ATOM 1860 N N . SER A 1 228 ? 13.750 12.954 12.992 1.00 13.63 264 SER A N 1
ATOM 1861 C CA . SER A 1 228 ? 12.719 11.916 13.007 1.00 15.30 264 SER A CA 1
ATOM 1862 C C . SER A 1 228 ? 12.178 11.708 14.423 1.00 16.25 264 SER A C 1
ATOM 1863 O O . SER A 1 228 ? 12.967 11.569 15.348 1.00 16.30 264 SER A O 1
ATOM 1866 N N . PRO A 1 229 ? 10.842 11.665 14.578 1.00 17.22 265 PRO A N 1
ATOM 1867 C CA . PRO A 1 229 ? 10.216 11.241 15.850 1.00 18.69 265 PRO A CA 1
ATOM 1868 C C . PRO A 1 229 ? 10.465 9.753 16.165 1.00 20.37 265 PRO A C 1
ATOM 1869 O O . PRO A 1 229 ? 10.170 9.289 17.276 1.00 21.69 265 PRO A O 1
ATOM 1873 N N . ALA A 1 230 ? 10.992 9.008 15.196 1.00 21.40 266 ALA A N 1
ATOM 1874 C CA . ALA A 1 230 ? 11.342 7.601 15.401 1.00 22.78 266 ALA A CA 1
ATOM 1875 C C . ALA A 1 230 ? 12.537 7.482 16.341 1.00 23.68 266 ALA A C 1
ATOM 1876 O O . ALA A 1 230 ? 12.800 6.397 16.883 1.00 24.45 266 ALA A O 1
ATOM 1878 N N . LEU A 1 231 ? 13.259 8.590 16.525 1.00 24.03 267 LEU A N 1
ATOM 1879 C CA . LEU A 1 231 ? 14.376 8.641 17.462 1.00 24.45 267 LEU A CA 1
ATOM 1880 C C . LEU A 1 231 ? 13.851 8.743 18.899 1.00 24.45 267 LEU A C 1
ATOM 1881 O O . LEU A 1 231 ? 12.909 8.041 19.258 1.00 25.27 267 LEU A O 1
ATOM 1886 N N . ASP A 1 232 ? 14.444 9.614 19.711 1.00 24.07 268 ASP A N 1
ATOM 1887 C CA . ASP A 1 232 ? 14.106 9.655 21.134 1.00 23.20 268 ASP A CA 1
ATOM 1888 C C . ASP A 1 232 ? 12.808 10.420 21.409 1.00 21.87 268 ASP A C 1
ATOM 1889 O O . ASP A 1 232 ? 12.144 10.178 22.419 1.00 21.90 268 ASP A O 1
ATOM 1894 N N . GLY A 1 233 ? 12.454 11.350 20.524 1.00 19.52 269 GLY A N 1
ATOM 1895 C CA . GLY A 1 233 ? 11.175 12.040 20.639 1.00 17.89 269 GLY A CA 1
ATOM 1896 C C . GLY A 1 233 ? 11.219 13.437 21.226 1.00 17.43 269 GLY A C 1
ATOM 1897 O O . GLY A 1 233 ? 10.182 14.057 21.387 1.00 16.47 269 GLY A O 1
ATOM 1898 N N . LYS A 1 234 ? 12.408 13.945 21.541 1.00 17.09 270 LYS A N 1
ATOM 1899 C CA . LYS A 1 234 ? 12.513 15.344 21.976 1.00 18.05 270 LYS A CA 1
ATOM 1900 C C . LYS A 1 234 ? 12.556 16.267 20.749 1.00 17.94 270 LYS A C 1
ATOM 1901 O O . LYS A 1 234 ? 13.395 16.087 19.867 1.00 17.94 270 LYS A O 1
ATOM 1907 N N . VAL A 1 235 ? 11.644 17.235 20.696 1.00 17.72 271 VAL A N 1
ATOM 1908 C CA . VAL A 1 235 ? 11.589 18.190 19.578 1.00 19.05 271 VAL A CA 1
ATOM 1909 C C . VAL A 1 235 ? 12.724 19.208 19.717 1.00 20.21 271 VAL A C 1
ATOM 1910 O O . VAL A 1 235 ? 12.914 19.765 20.793 1.00 20.27 271 VAL A O 1
ATOM 1914 N N . GLU A 1 236 ? 13.481 19.422 18.639 1.00 21.42 272 GLU A N 1
ATOM 1915 C CA . GLU A 1 236 ? 14.564 20.419 18.611 1.00 23.55 272 GLU A CA 1
ATOM 1916 C C . GLU A 1 236 ? 13.959 21.777 18.293 1.00 24.60 272 GLU A C 1
ATOM 1917 O O . GLU A 1 236 ? 13.244 21.916 17.306 1.00 23.99 272 GLU A O 1
ATOM 1923 N N . ARG A 1 237 ? 14.243 22.780 19.123 1.00 27.24 273 ARG A N 1
ATOM 1924 C CA . ARG A 1 237 ? 13.699 24.123 18.903 1.00 29.67 273 ARG A CA 1
ATOM 1925 C C . ARG A 1 237 ? 14.789 25.197 18.929 1.00 31.22 273 ARG A C 1
ATOM 1926 O O . ARG A 1 237 ? 15.835 25.021 19.566 1.00 31.20 273 ARG A O 1
ATOM 1934 N N . ASP A 1 238 ? 14.549 26.289 18.202 1.00 32.97 274 ASP A N 1
ATOM 1935 C CA . ASP A 1 238 ? 15.483 27.423 18.163 1.00 34.81 274 ASP A CA 1
ATOM 1936 C C . ASP A 1 238 ? 15.099 28.511 19.177 1.00 35.65 274 ASP A C 1
ATOM 1937 O O . ASP A 1 238 ? 14.136 28.343 19.937 1.00 35.93 274 ASP A O 1
ATOM 1942 N N . SER A 1 239 ? 15.846 29.618 19.166 1.00 36.74 275 SER A N 1
ATOM 1943 C CA . SER A 1 239 ? 15.649 30.746 20.087 1.00 37.41 275 SER A CA 1
ATOM 1944 C C . SER A 1 239 ? 14.219 31.287 20.109 1.00 37.76 275 SER A C 1
ATOM 1945 O O . SER A 1 239 ? 13.672 31.571 21.182 1.00 38.09 275 SER A O 1
ATOM 1948 N N . GLU A 1 240 ? 13.624 31.431 18.926 1.00 37.70 276 GLU A N 1
ATOM 1949 C CA . GLU A 1 240 ? 12.252 31.929 18.797 1.00 37.68 276 GLU A CA 1
ATOM 1950 C C . GLU A 1 240 ? 11.190 30.894 19.192 1.00 36.74 276 GLU A C 1
ATOM 1951 O O . GLU A 1 240 ? 10.002 31.216 19.267 1.00 37.23 276 GLU A O 1
ATOM 1957 N N . GLY A 1 241 ? 11.618 29.658 19.450 1.00 35.68 277 GLY A N 1
ATOM 1958 C CA . GLY A 1 241 ? 10.694 28.570 19.791 1.00 33.73 277 GLY A CA 1
ATOM 1959 C C . GLY A 1 241 ? 10.167 27.818 18.578 1.00 32.34 277 GLY A C 1
ATOM 1960 O O . GLY A 1 241 ? 9.207 27.051 18.680 1.00 32.54 277 GLY A O 1
ATOM 1961 N N . LYS A 1 242 ? 10.790 28.047 17.423 1.00 30.56 278 LYS A N 1
ATOM 1962 C CA . LYS A 1 242 ? 10.419 27.361 16.184 1.00 28.75 278 LYS A CA 1
ATOM 1963 C C . LYS A 1 242 ? 11.155 26.030 16.111 1.00 26.89 278 LYS A C 1
ATOM 1964 O O . LYS A 1 242 ? 12.305 25.935 16.548 1.00 26.39 278 LYS A O 1
ATOM 1970 N N . GLU A 1 243 ? 10.502 25.007 15.562 1.00 24.76 279 GLU A N 1
ATOM 1971 C CA . GLU A 1 243 ? 11.174 23.718 15.390 1.00 22.70 279 GLU A CA 1
ATOM 1972 C C . GLU A 1 243 ? 12.306 23.848 14.374 1.00 21.15 279 GLU A C 1
ATOM 1973 O O . GLU A 1 243 ? 12.142 24.497 13.333 1.00 20.57 279 GLU A O 1
ATOM 1979 N N . VAL A 1 244 ? 13.444 23.241 14.701 1.00 18.79 280 VAL A N 1
ATOM 1980 C CA . VAL A 1 244 ? 14.622 23.276 13.847 1.00 17.42 280 VAL A CA 1
ATOM 1981 C C . VAL A 1 244 ? 14.377 22.498 12.557 1.00 16.48 280 VAL A C 1
ATOM 1982 O O . VAL A 1 244 ? 13.867 21.374 12.582 1.00 15.45 280 VAL A O 1
ATOM 1986 N N . ARG A 1 245 ? 14.728 23.118 11.434 1.00 15.64 281 ARG A N 1
ATOM 1987 C CA . ARG A 1 245 ? 14.666 22.430 10.154 1.00 15.16 281 ARG A CA 1
ATOM 1988 C C . ARG A 1 245 ? 16.011 22.522 9.443 1.00 13.99 281 ARG A C 1
ATOM 1989 O O . ARG A 1 245 ? 16.805 23.425 9.708 1.00 14.09 281 ARG A O 1
ATOM 1997 N N . TYR A 1 246 ? 16.269 21.542 8.590 1.00 12.42 282 TYR A N 1
ATOM 1998 C CA . TYR A 1 246 ? 17.538 21.424 7.899 1.00 11.93 282 TYR A CA 1
ATOM 1999 C C . TYR A 1 246 ? 17.321 21.578 6.397 1.00 10.56 282 TYR A C 1
ATOM 2000 O O . TYR A 1 246 ? 16.302 21.141 5.860 1.00 10.78 282 TYR A O 1
ATOM 2009 N N . PRO A 1 247 ? 18.283 22.213 5.706 1.00 9.47 283 PRO A N 1
ATOM 2010 C CA . PRO A 1 247 ? 18.127 22.428 4.275 1.00 8.55 283 PRO A CA 1
ATOM 2011 C C . PRO A 1 247 ? 18.200 21.131 3.478 1.00 8.00 283 PRO A C 1
ATOM 2012 O O . PRO A 1 247 ? 18.966 20.217 3.822 1.00 8.36 283 PRO A O 1
ATOM 2016 N N . VAL A 1 248 ? 17.384 21.055 2.430 1.00 7.48 284 VAL A N 1
ATOM 2017 C CA . VAL A 1 248 ? 17.374 19.904 1.525 1.00 7.97 284 VAL A CA 1
ATOM 2018 C C . VAL A 1 248 ? 17.247 20.421 0.095 1.00 8.20 284 VAL A C 1
ATOM 2019 O O . VAL A 1 248 ? 16.468 21.344 -0.171 1.00 8.68 284 VAL A O 1
ATOM 2023 N N . ILE A 1 249 ? 18.010 19.809 -0.809 1.00 8.18 285 ILE A N 1
ATOM 2024 C CA . ILE A 1 249 ? 17.787 19.967 -2.243 1.00 9.04 285 ILE A CA 1
ATOM 2025 C C . ILE A 1 249 ? 17.472 18.593 -2.788 1.00 8.21 285 ILE A C 1
ATOM 2026 O O . ILE A 1 249 ? 18.236 17.642 -2.585 1.00 8.83 285 ILE A O 1
ATOM 2031 N N . LEU A 1 250 ? 16.332 18.488 -3.460 1.00 8.13 286 LEU A N 1
ATOM 2032 C CA . LEU A 1 250 ? 15.911 17.215 -4.033 1.00 8.19 286 LEU A CA 1
ATOM 2033 C C . LEU A 1 250 ? 16.784 16.854 -5.229 1.00 8.98 286 LEU A C 1
ATOM 2034 O O . LEU A 1 250 ? 17.131 17.728 -6.047 1.00 9.31 286 LEU A O 1
ATOM 2039 N N . ASN A 1 251 ? 17.157 15.577 -5.318 1.00 9.19 287 ASN A N 1
ATOM 2040 C CA . ASN A 1 251 ? 17.875 15.085 -6.491 1.00 10.20 287 ASN A CA 1
ATOM 2041 C C . ASN A 1 251 ? 16.904 14.823 -7.636 1.00 10.37 287 ASN A C 1
ATOM 2042 O O . ASN A 1 251 ? 15.691 15.003 -7.483 1.00 9.45 287 ASN A O 1
ATOM 2047 N N . ALA A 1 252 ? 17.428 14.397 -8.787 1.00 10.64 288 ALA A N 1
ATOM 2048 C CA . ALA A 1 252 ? 16.569 14.189 -9.954 1.00 11.11 288 ALA A CA 1
ATOM 2049 C C . ALA A 1 252 ? 15.478 13.148 -9.732 1.00 10.79 288 ALA A C 1
ATOM 2050 O O . ALA A 1 252 ? 14.325 13.352 -10.152 1.00 11.08 288 ALA A O 1
ATOM 2052 N N . ARG A 1 253 ? 15.833 12.051 -9.063 1.00 10.53 289 ARG A N 1
ATOM 2053 C CA . ARG A 1 253 ? 14.875 10.991 -8.747 1.00 10.16 289 ARG A CA 1
ATOM 2054 C C . ARG A 1 253 ? 13.742 11.565 -7.909 1.00 9.36 289 ARG A C 1
ATOM 2055 O O . ARG A 1 253 ? 12.579 11.268 -8.150 1.00 9.08 289 ARG A O 1
ATOM 2063 N N . GLU A 1 254 ? 14.101 12.380 -6.918 1.00 8.75 290 GLU A N 1
ATOM 2064 C CA . GLU A 1 254 ? 13.119 12.900 -5.982 1.00 8.73 290 GLU A CA 1
ATOM 2065 C C . GLU A 1 254 ? 12.221 13.975 -6.611 1.00 8.09 290 GLU A C 1
ATOM 2066 O O . GLU A 1 254 ? 11.044 14.083 -6.272 1.00 7.98 290 GLU A O 1
ATOM 2072 N N . LYS A 1 255 ? 12.781 14.781 -7.508 1.00 8.07 291 LYS A N 1
ATOM 2073 C CA . LYS A 1 255 ? 11.958 15.736 -8.258 1.00 8.55 291 LYS A CA 1
ATOM 2074 C C . LYS A 1 255 ? 10.915 14.999 -9.097 1.00 8.16 291 LYS A C 1
ATOM 2075 O O . LYS A 1 255 ? 9.762 15.450 -9.209 1.00 8.40 291 LYS A O 1
ATOM 2081 N N . LEU A 1 256 ? 11.299 13.846 -9.658 1.00 7.72 292 LEU A N 1
ATOM 2082 C CA . LEU A 1 256 ? 10.321 13.011 -10.343 1.00 7.43 292 LEU A CA 1
ATOM 2083 C C . LEU A 1 256 ? 9.273 12.451 -9.386 1.00 7.05 292 LEU A C 1
ATOM 2084 O O . LEU A 1 256 ? 8.094 12.413 -9.710 1.00 7.24 292 LEU A O 1
ATOM 2089 N N . ILE A 1 257 ? 9.692 12.024 -8.196 1.00 7.03 293 ILE A N 1
ATOM 2090 C CA . ILE A 1 257 ? 8.711 11.514 -7.231 1.00 7.27 293 ILE A CA 1
ATOM 2091 C C . ILE A 1 257 ? 7.659 12.595 -6.957 1.00 7.23 293 ILE A C 1
ATOM 2092 O O . ILE A 1 257 ? 6.449 12.326 -6.948 1.00 6.76 293 ILE A O 1
ATOM 2097 N N . ALA A 1 258 ? 8.129 13.822 -6.741 1.00 6.66 294 ALA A N 1
ATOM 2098 C CA . ALA A 1 258 ? 7.211 14.931 -6.436 1.00 6.75 294 ALA A CA 1
ATOM 2099 C C . ALA A 1 258 ? 6.222 15.203 -7.583 1.00 7.49 294 ALA A C 1
ATOM 2100 O O . ALA A 1 258 ? 5.042 15.455 -7.358 1.00 8.27 294 ALA A O 1
ATOM 2102 N N . TRP A 1 259 ? 6.726 15.142 -8.809 1.00 7.27 295 TRP A N 1
ATOM 2103 C CA . TRP A 1 259 ? 5.908 15.289 -10.015 1.00 7.97 295 TRP A CA 1
ATOM 2104 C C . TRP A 1 259 ? 4.819 14.207 -10.021 1.00 8.02 295 TRP A C 1
ATOM 2105 O O . TRP A 1 259 ? 3.634 14.500 -10.225 1.00 8.76 295 TRP A O 1
ATOM 2116 N N . LYS A 1 260 ? 5.223 12.961 -9.761 1.00 7.69 296 LYS A N 1
ATOM 2117 C CA . LYS A 1 260 ? 4.282 11.838 -9.735 1.00 7.53 296 LYS A CA 1
ATOM 2118 C C . LYS A 1 260 ? 3.224 11.959 -8.642 1.00 7.68 296 LYS A C 1
ATOM 2119 O O . LYS A 1 260 ? 2.058 11.756 -8.901 1.00 7.73 296 LYS A O 1
ATOM 2125 N N . VAL A 1 261 ? 3.649 12.314 -7.427 1.00 6.83 297 VAL A N 1
ATOM 2126 C CA . VAL A 1 261 ? 2.733 12.430 -6.298 1.00 7.32 297 VAL A CA 1
ATOM 2127 C C . VAL A 1 261 ? 1.691 13.522 -6.551 1.00 8.11 297 VAL A C 1
ATOM 2128 O O . VAL A 1 261 ? 0.495 13.281 -6.408 1.00 8.02 297 VAL A O 1
ATOM 2132 N N . CYS A 1 262 ? 2.160 14.706 -6.939 1.00 8.44 298 CYS A N 1
ATOM 2133 C CA . CYS A 1 262 ? 1.280 15.818 -7.248 1.00 8.91 298 CYS A CA 1
ATOM 2134 C C . CYS A 1 262 ? 0.211 15.406 -8.287 1.00 9.60 298 CYS A C 1
ATOM 2135 O O . CYS A 1 262 ? -0.994 15.622 -8.091 1.00 9.71 298 CYS A O 1
ATOM 2138 N N . LEU A 1 263 ? 0.643 14.772 -9.372 1.00 9.44 299 LEU A N 1
ATOM 2139 C CA . LEU A 1 263 ? -0.309 14.404 -10.425 1.00 9.83 299 LEU A CA 1
ATOM 2140 C C . LEU A 1 263 ? -1.198 13.206 -10.057 1.00 10.04 299 LEU A C 1
ATOM 2141 O O . LEU A 1 263 ? -2.409 13.222 -10.345 1.00 11.22 299 LEU A O 1
ATOM 2146 N N . ALA A 1 264 ? -0.611 12.198 -9.413 1.00 9.86 300 ALA A N 1
ATOM 2147 C CA . ALA A 1 264 ? -1.331 10.965 -9.067 1.00 9.79 300 ALA A CA 1
ATOM 2148 C C . ALA A 1 264 ? -2.474 11.222 -8.109 1.00 9.61 300 ALA A C 1
ATOM 2149 O O . ALA A 1 264 ? -3.548 10.636 -8.249 1.00 10.43 300 ALA A O 1
ATOM 2151 N N . PHE A 1 265 ? -2.234 12.101 -7.139 1.00 8.90 301 PHE A N 1
ATOM 2152 C CA . PHE A 1 265 ? -3.248 12.461 -6.167 1.00 8.65 301 PHE A CA 1
ATOM 2153 C C . PHE A 1 265 ? -4.073 13.671 -6.587 1.00 8.66 301 PHE A C 1
ATOM 2154 O O . PHE A 1 265 ? -4.993 14.053 -5.883 1.00 8.97 301 PHE A O 1
ATOM 2162 N N . LYS A 1 266 ? -3.734 14.264 -7.733 1.00 8.89 302 LYS A N 1
ATOM 2163 C CA . LYS A 1 266 ? -4.443 15.443 -8.265 1.00 9.44 302 LYS A CA 1
ATOM 2164 C C . LYS A 1 266 ? -4.523 16.587 -7.240 1.00 9.20 302 LYS A C 1
ATOM 2165 O O . LYS A 1 266 ? -5.525 17.321 -7.167 1.00 9.68 302 LYS A O 1
ATOM 2171 N N . GLN A 1 267 ? -3.466 16.728 -6.437 1.00 8.04 303 GLN A N 1
ATOM 2172 C CA . GLN A 1 267 ? -3.346 17.820 -5.476 1.00 7.86 303 GLN A CA 1
ATOM 2173 C C . GLN A 1 267 ? -2.239 18.752 -5.928 1.00 8.30 303 GLN A C 1
ATOM 2174 O O . GLN A 1 267 ? -1.057 18.440 -5.739 1.00 8.82 303 GLN A O 1
ATOM 2180 N N . THR A 1 268 ? -2.604 19.884 -6.521 1.00 8.33 304 THR A N 1
ATOM 2181 C CA . THR A 1 268 ? -1.611 20.912 -6.913 1.00 8.04 304 THR A CA 1
ATOM 2182 C C . THR A 1 268 ? -0.689 21.280 -5.745 1.00 8.00 304 THR A C 1
ATOM 2183 O O . THR A 1 268 ? 0.542 21.237 -5.872 1.00 7.28 304 THR A O 1
ATOM 2187 N N . VAL A 1 269 ? -1.288 21.625 -4.610 1.00 7.43 305 VAL A N 1
ATOM 2188 C CA . VAL A 1 269 ? -0.536 21.910 -3.400 1.00 7.90 305 VAL A CA 1
ATOM 2189 C C . VAL A 1 269 ? -0.536 20.617 -2.576 1.00 7.93 305 VAL A C 1
ATOM 2190 O O . VAL A 1 269 ? -1.587 20.178 -2.104 1.00 7.47 305 VAL A O 1
ATOM 2194 N N . CYS A 1 270 ? 0.628 19.990 -2.418 1.00 7.53 306 CYS A N 1
ATOM 2195 C CA . CYS A 1 270 ? 0.669 18.670 -1.778 1.00 8.61 306 CYS A CA 1
ATOM 2196 C C . CYS A 1 270 ? 1.905 18.474 -0.931 1.00 8.68 306 CYS A C 1
ATOM 2197 O O . CYS A 1 270 ? 3.025 18.733 -1.387 1.00 10.50 306 CYS A O 1
ATOM 2200 N N . GLY A 1 271 ? 1.697 18.002 0.294 1.00 8.20 307 GLY A N 1
ATOM 2201 C CA . GLY A 1 271 ? 2.802 17.662 1.189 1.00 8.04 307 GLY A CA 1
ATOM 2202 C C . GLY A 1 271 ? 2.955 16.159 1.247 1.00 8.02 307 GLY A C 1
ATOM 2203 O O . GLY A 1 271 ? 1.960 15.429 1.241 1.00 7.44 307 GLY A O 1
ATOM 2204 N N . PHE A 1 272 ? 4.199 15.690 1.278 1.00 7.83 308 PHE A N 1
ATOM 2205 C CA . PHE A 1 272 ? 4.461 14.257 1.485 1.00 7.54 308 PHE A CA 1
ATOM 2206 C C . PHE A 1 272 ? 5.819 14.068 2.145 1.00 8.09 308 PHE A C 1
ATOM 2207 O O . PHE A 1 272 ? 6.642 14.995 2.150 1.00 8.96 308 PHE A O 1
ATOM 2215 N N . ASP A 1 273 ? 6.028 12.880 2.720 1.00 7.84 309 ASP A N 1
ATOM 2216 C CA . ASP A 1 273 ? 7.259 12.571 3.465 1.00 8.78 309 ASP A CA 1
ATOM 2217 C C . ASP A 1 273 ? 8.128 11.623 2.662 1.00 8.93 309 ASP A C 1
ATOM 2218 O O . ASP A 1 273 ? 7.606 10.687 2.041 1.00 9.72 309 ASP A O 1
ATOM 2223 N N . LEU A 1 274 ? 9.440 11.863 2.682 1.00 8.90 310 LEU A N 1
ATOM 2224 C CA . LEU A 1 274 ? 10.413 10.987 2.026 1.00 9.20 310 LEU A CA 1
ATOM 2225 C C . LEU A 1 274 ? 11.392 10.470 3.063 1.00 9.61 310 LEU A C 1
ATOM 2226 O O . LEU A 1 274 ? 11.844 11.227 3.934 1.00 9.27 310 LEU A O 1
ATOM 2231 N N . LEU A 1 275 ? 11.726 9.187 2.958 1.00 8.52 311 LEU A N 1
ATOM 2232 C CA . LEU A 1 275 ? 12.756 8.602 3.789 1.00 9.34 311 LEU A CA 1
ATOM 2233 C C . LEU A 1 275 ? 13.945 8.326 2.901 1.00 9.35 311 LEU A C 1
ATOM 2234 O O . LEU A 1 275 ? 13.835 7.550 1.961 1.00 9.47 311 LEU A O 1
ATOM 2239 N N . ARG A 1 276 ? 15.070 8.975 3.186 1.00 9.85 312 ARG A N 1
ATOM 2240 C CA . ARG A 1 276 ? 16.289 8.731 2.424 1.00 10.22 312 ARG A CA 1
ATOM 2241 C C . ARG A 1 276 ? 17.009 7.592 3.128 1.00 11.11 312 ARG A C 1
ATOM 2242 O O . ARG A 1 276 ? 17.541 7.760 4.228 1.00 11.26 312 ARG A O 1
ATOM 2250 N N . ALA A 1 277 ? 16.958 6.426 2.506 1.00 11.60 313 ALA A N 1
ATOM 2251 C CA . ALA A 1 277 ? 17.469 5.200 3.109 1.00 13.42 313 ALA A CA 1
ATOM 2252 C C . ALA A 1 277 ? 18.054 4.317 2.029 1.00 14.84 313 ALA A C 1
ATOM 2253 O O . ALA A 1 277 ? 17.485 4.198 0.950 1.00 15.31 313 ALA A O 1
ATOM 2255 N N . ASN A 1 278 ? 19.202 3.707 2.324 1.00 16.88 314 ASN A N 1
ATOM 2256 C CA . ASN A 1 278 ? 19.797 2.697 1.449 1.00 18.46 314 ASN A CA 1
ATOM 2257 C C . ASN A 1 278 ? 20.010 3.186 0.009 1.00 18.22 314 ASN A C 1
ATOM 2258 O O . ASN A 1 278 ? 19.761 2.461 -0.945 1.00 19.34 314 ASN A O 1
ATOM 2263 N N . GLY A 1 279 ? 20.449 4.434 -0.130 1.00 17.83 315 GLY A N 1
ATOM 2264 C CA . GLY A 1 279 ? 20.735 5.010 -1.445 1.00 17.00 315 GLY A CA 1
ATOM 2265 C C . GLY A 1 279 ? 19.527 5.340 -2.308 1.00 16.50 315 GLY A C 1
ATOM 2266 O O . GLY A 1 279 ? 19.690 5.720 -3.473 1.00 16.77 315 GLY A O 1
ATOM 2267 N N . GLN A 1 280 ? 18.321 5.193 -1.755 1.00 14.64 316 GLN A N 1
ATOM 2268 C CA . GLN A 1 280 ? 17.095 5.563 -2.465 1.00 13.56 316 GLN A CA 1
ATOM 2269 C C . GLN A 1 280 ? 16.229 6.465 -1.578 1.00 12.31 316 GLN A C 1
ATOM 2270 O O . GLN A 1 280 ? 16.602 6.773 -0.444 1.00 11.47 316 GLN A O 1
ATOM 2276 N N . SER A 1 281 ? 15.081 6.875 -2.113 1.00 10.46 317 SER A N 1
ATOM 2277 C CA . SER A 1 281 ? 14.136 7.722 -1.372 1.00 9.36 317 SER A CA 1
ATOM 2278 C C . SER A 1 281 ? 12.752 7.099 -1.442 1.00 8.64 317 SER A C 1
ATOM 2279 O O . SER A 1 281 ? 12.214 6.857 -2.529 1.00 9.88 317 SER A O 1
ATOM 2282 N N . TYR A 1 282 ? 12.192 6.823 -0.273 1.00 7.66 318 TYR A N 1
ATOM 2283 C CA . TYR A 1 282 ? 10.913 6.140 -0.139 1.00 7.77 318 TYR A CA 1
ATOM 2284 C C . TYR A 1 282 ? 9.837 7.083 0.367 1.00 8.21 318 TYR A C 1
ATOM 2285 O O . TYR A 1 282 ? 10.034 7.773 1.363 1.00 9.23 318 TYR A O 1
ATOM 2294 N N . VAL A 1 283 ? 8.684 7.088 -0.292 1.00 7.78 319 VAL A N 1
ATOM 2295 C CA . VAL A 1 283 ? 7.550 7.862 0.216 1.00 7.68 319 VAL A CA 1
ATOM 2296 C C . VAL A 1 283 ? 6.857 7.057 1.304 1.00 8.33 319 VAL A C 1
ATOM 2297 O O . VAL A 1 283 ? 6.526 5.884 1.096 1.00 9.32 319 VAL A O 1
ATOM 2301 N N . CYS A 1 284 ? 6.611 7.677 2.454 1.00 8.03 320 CYS A N 1
ATOM 2302 C CA . CYS A 1 284 ? 5.934 6.942 3.540 1.00 9.11 320 CYS A CA 1
ATOM 2303 C C . CYS A 1 284 ? 4.611 7.571 3.986 1.00 8.54 320 CYS A C 1
ATOM 2304 O O . CYS A 1 284 ? 3.922 7.012 4.840 1.00 9.81 320 CYS A O 1
ATOM 2307 N N . ASP A 1 285 ? 4.245 8.715 3.392 1.00 8.00 321 ASP A N 1
ATOM 2308 C CA . ASP A 1 285 ? 3.090 9.479 3.858 1.00 7.62 321 ASP A CA 1
ATOM 2309 C C . ASP A 1 285 ? 2.774 10.529 2.797 1.00 7.48 321 ASP A C 1
ATOM 2310 O O . ASP A 1 285 ? 3.681 11.218 2.322 1.00 7.53 321 ASP A O 1
ATOM 2315 N N . VAL A 1 286 ? 1.507 10.615 2.399 1.00 7.19 322 VAL A N 1
ATOM 2316 C CA . VAL A 1 286 ? 1.039 11.690 1.508 1.00 7.31 322 VAL A CA 1
ATOM 2317 C C . VAL A 1 286 ? -0.083 12.408 2.249 1.00 7.77 322 VAL A C 1
ATOM 2318 O O . VAL A 1 286 ? -1.071 11.782 2.649 1.00 8.32 322 VAL A O 1
ATOM 2322 N N . ASN A 1 287 ? 0.073 13.716 2.446 1.00 7.33 323 ASN A N 1
ATOM 2323 C CA . ASN A 1 287 ? -0.850 14.474 3.289 1.00 8.40 323 ASN A CA 1
ATOM 2324 C C . ASN A 1 287 ? -1.794 15.412 2.572 1.00 8.40 323 ASN A C 1
ATOM 2325 O O . ASN A 1 287 ? -2.722 15.945 3.188 1.00 8.41 323 ASN A O 1
ATOM 2330 N N . GLY A 1 288 ? -1.578 15.614 1.280 1.00 8.62 324 GLY A N 1
ATOM 2331 C CA . GLY A 1 288 ? -2.368 16.589 0.524 1.00 9.02 324 GLY A CA 1
ATOM 2332 C C . GLY A 1 288 ? -2.042 18.025 0.909 1.00 9.08 324 GLY A C 1
ATOM 2333 O O . GLY A 1 288 ? -0.899 18.338 1.277 1.00 8.58 324 GLY A O 1
ATOM 2334 N N . PHE A 1 289 ? -3.056 18.887 0.875 1.00 8.71 325 PHE A N 1
ATOM 2335 C CA . PHE A 1 289 ? -2.843 20.337 0.970 1.00 8.95 325 PHE A CA 1
ATOM 2336 C C . PHE A 1 289 ? -1.996 20.744 2.171 1.00 9.57 325 PHE A C 1
ATOM 2337 O O . PHE A 1 289 ? -2.381 20.511 3.335 1.00 10.02 325 PHE A O 1
ATOM 2345 N N A SER A 1 290 ? -0.854 21.360 1.889 0.66 9.76 326 SER A N 1
ATOM 2346 N N B SER A 1 290 ? -0.843 21.350 1.878 0.34 9.87 326 SER A N 1
ATOM 2347 C CA A SER A 1 290 ? 0.044 21.805 2.938 0.66 10.84 326 SER A CA 1
ATOM 2348 C CA B SER A 1 290 ? 0.158 21.715 2.881 0.34 10.65 326 SER A CA 1
ATOM 2349 C C A SER A 1 290 ? 0.972 22.888 2.416 0.66 10.80 326 SER A C 1
A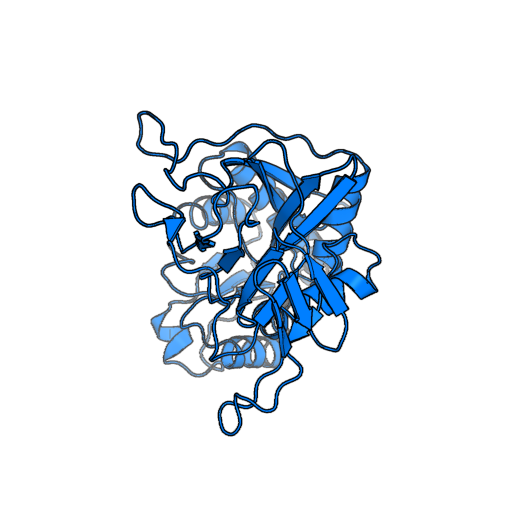TOM 2350 C C B SER A 1 290 ? 1.005 22.893 2.396 0.34 10.87 326 SER A C 1
ATOM 2351 O O A SER A 1 290 ? 1.532 22.765 1.327 0.66 9.99 326 SER A O 1
ATOM 2352 O O B SER A 1 290 ? 1.548 22.842 1.292 0.34 10.55 326 SER A O 1
ATOM 2357 N N . PHE A 1 291 ? 1.118 23.937 3.220 1.00 11.40 327 PHE A N 1
ATOM 2358 C CA . PHE A 1 291 ? 2.019 25.060 2.939 1.00 12.72 327 PHE A CA 1
ATOM 2359 C C . PHE A 1 291 ? 3.282 24.969 3.790 1.00 13.36 327 PHE A C 1
ATOM 2360 O O . PHE A 1 291 ? 3.252 24.467 4.914 1.00 15.00 327 PHE A O 1
ATOM 2368 N N . VAL A 1 292 ? 4.392 25.455 3.241 1.00 13.51 328 VAL A N 1
ATOM 2369 C CA . VAL A 1 292 ? 5.606 25.686 4.021 1.00 13.95 328 VAL A CA 1
ATOM 2370 C C . VAL A 1 292 ? 5.372 26.896 4.948 1.00 14.48 328 VAL A C 1
ATOM 2371 O O . VAL A 1 292 ? 4.686 27.866 4.568 1.00 14.06 328 VAL A O 1
ATOM 2375 N N . LYS A 1 293 ? 5.929 26.835 6.157 1.00 15.96 329 LYS A N 1
ATOM 2376 C CA . LYS A 1 293 ? 5.833 27.942 7.117 1.00 17.91 329 LYS A CA 1
ATOM 2377 C C . LYS A 1 293 ? 7.172 28.671 7.279 1.00 18.28 329 LYS A C 1
ATOM 2378 O O . LYS A 1 293 ? 8.243 28.064 7.160 1.00 18.09 329 LYS A O 1
ATOM 2384 N N . ASN A 1 294 ? 7.099 29.977 7.526 1.00 19.29 330 ASN A N 1
ATOM 2385 C CA . ASN A 1 294 ? 8.276 30.814 7.829 1.00 20.42 330 ASN A CA 1
ATOM 2386 C C . ASN A 1 294 ? 9.330 30.976 6.723 1.00 19.97 330 ASN A C 1
ATOM 2387 O O . ASN A 1 294 ? 10.489 31.316 7.000 1.00 20.91 330 ASN A O 1
ATOM 2392 N N . SER A 1 295 ? 8.931 30.752 5.474 1.00 18.60 331 SER A N 1
ATOM 2393 C CA . SER A 1 295 ? 9.791 31.029 4.333 1.00 17.15 331 SER A CA 1
ATOM 2394 C C . SER A 1 295 ? 9.163 32.086 3.435 1.00 17.21 331 SER A C 1
ATOM 2395 O O . SER A 1 295 ? 8.172 31.816 2.745 1.00 16.26 331 SER A O 1
ATOM 2398 N N . MET A 1 296 ? 9.757 33.280 3.420 1.00 17.02 332 MET A N 1
ATOM 2399 C CA . MET A 1 296 ? 9.282 34.331 2.527 1.00 17.39 332 MET A CA 1
ATOM 2400 C C . MET A 1 296 ? 9.382 33.919 1.062 1.00 16.43 332 MET A C 1
ATOM 2401 O O . MET A 1 296 ? 8.504 34.238 0.271 1.00 16.04 332 MET A O 1
ATOM 2406 N N . LYS A 1 297 ? 10.452 33.215 0.704 1.00 14.77 333 LYS A N 1
ATOM 2407 C CA . LYS A 1 297 ? 10.642 32.801 -0.676 1.00 14.53 333 LYS A CA 1
ATOM 2408 C C . LYS A 1 297 ? 9.537 31.826 -1.100 1.00 12.83 333 LYS A C 1
ATOM 2409 O O . LYS A 1 297 ? 8.983 31.944 -2.191 1.00 12.05 333 LYS A O 1
ATOM 2415 N N . TYR A 1 298 ? 9.212 30.867 -0.237 1.00 11.54 334 TYR A N 1
ATOM 2416 C CA . TYR A 1 298 ? 8.099 29.958 -0.547 1.00 10.84 334 TYR A CA 1
ATOM 2417 C C . TYR A 1 298 ? 6.776 30.721 -0.729 1.00 10.77 334 TYR A C 1
ATOM 2418 O O . TYR A 1 298 ? 6.024 30.448 -1.668 1.00 10.39 334 TYR A O 1
ATOM 2427 N N . TYR A 1 299 ? 6.473 31.651 0.172 1.00 10.82 335 TYR A N 1
ATOM 2428 C CA . TYR A 1 299 ? 5.234 32.428 0.029 1.00 11.22 335 TYR A CA 1
ATOM 2429 C C . TYR A 1 299 ? 5.188 33.145 -1.320 1.00 11.54 335 TYR A C 1
ATOM 2430 O O . TYR A 1 299 ? 4.159 33.140 -2.009 1.00 10.74 335 TYR A O 1
ATOM 2439 N N . ASP A 1 300 ? 6.307 33.758 -1.691 1.00 11.51 336 ASP A N 1
ATOM 2440 C CA . ASP A 1 300 ? 6.422 34.446 -2.981 1.00 12.33 336 ASP A CA 1
ATOM 2441 C C . ASP A 1 300 ? 6.197 33.480 -4.145 1.00 12.19 336 ASP A C 1
ATOM 2442 O O . ASP A 1 300 ? 5.371 33.739 -5.046 1.00 12.15 336 ASP A O 1
ATOM 2447 N N . ASP A 1 301 ? 6.938 32.371 -4.121 1.00 11.83 337 ASP A N 1
ATOM 2448 C CA . ASP A 1 301 ? 6.901 31.394 -5.208 1.00 11.90 337 ASP A CA 1
ATOM 2449 C C . ASP A 1 301 ? 5.531 30.7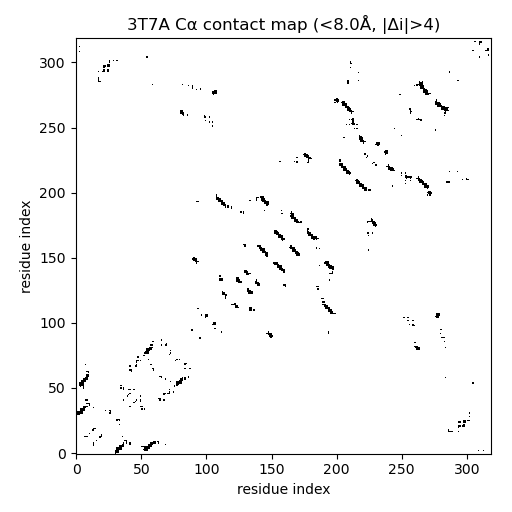45 -5.312 1.00 11.06 337 ASP A C 1
ATOM 2450 O O . ASP A 1 301 ? 4.994 30.614 -6.414 1.00 11.43 337 ASP A O 1
ATOM 2455 N N . CYS A 1 302 ? 4.980 30.331 -4.166 1.00 10.87 338 CYS A N 1
ATOM 2456 C CA . CYS A 1 302 ? 3.704 29.622 -4.164 1.00 10.43 338 CYS A CA 1
ATOM 2457 C C . CYS A 1 302 ? 2.596 30.497 -4.726 1.00 9.70 338 CYS A C 1
ATOM 2458 O O . CYS A 1 302 ? 1.813 30.048 -5.569 1.00 9.04 338 CYS A O 1
ATOM 2461 N N . ALA A 1 303 ? 2.532 31.746 -4.273 1.00 9.44 339 ALA A N 1
ATOM 2462 C CA . ALA A 1 303 ? 1.472 32.628 -4.750 1.00 9.02 339 ALA A CA 1
ATOM 2463 C C . ALA A 1 303 ? 1.604 32.913 -6.249 1.00 9.24 339 ALA A C 1
ATOM 2464 O O . ALA A 1 303 ? 0.594 32.932 -6.966 1.00 9.04 339 ALA A O 1
ATOM 2466 N N . LYS A 1 304 ? 2.837 33.116 -6.719 1.00 9.45 340 LYS A N 1
ATOM 2467 C CA . LYS A 1 304 ? 3.091 33.369 -8.131 1.00 10.58 340 LYS A CA 1
ATOM 2468 C C . LYS A 1 304 ? 2.661 32.179 -8.989 1.00 10.19 340 LYS A C 1
ATOM 2469 O O . LYS A 1 304 ? 2.013 32.344 -10.033 1.00 10.15 340 LYS A O 1
ATOM 2475 N N . ILE A 1 305 ? 3.020 30.974 -8.549 1.00 9.50 341 ILE A N 1
ATOM 2476 C CA . ILE A 1 305 ? 2.666 29.776 -9.292 1.00 9.77 341 ILE A CA 1
ATOM 2477 C C . ILE A 1 305 ? 1.150 29.593 -9.341 1.00 9.31 341 ILE A C 1
ATOM 2478 O O . ILE A 1 305 ? 0.579 29.329 -10.406 1.00 9.65 341 ILE A O 1
ATOM 2483 N N . LEU A 1 306 ? 0.499 29.740 -8.187 1.00 9.62 342 LEU A N 1
ATOM 2484 C CA . LEU A 1 306 ? -0.944 29.552 -8.129 1.00 9.50 342 LEU A CA 1
ATOM 2485 C C . LEU A 1 306 ? -1.670 30.568 -9.004 1.00 9.37 342 LEU A C 1
ATOM 2486 O O . LEU A 1 306 ? -2.548 30.191 -9.777 1.00 9.55 342 LEU A O 1
ATOM 2491 N N . GLY A 1 307 ? -1.271 31.839 -8.907 1.00 9.81 343 GLY A N 1
ATOM 2492 C CA . GLY A 1 307 ? -1.881 32.891 -9.723 1.00 9.32 343 GLY A CA 1
ATOM 2493 C C . GLY A 1 307 ? -1.652 32.616 -11.203 1.00 9.93 343 GLY A C 1
ATOM 2494 O O . GLY A 1 307 ? -2.551 32.790 -12.034 1.00 10.14 343 GLY A O 1
ATOM 2495 N N . ASN A 1 308 ? -0.443 32.185 -11.534 1.00 10.76 344 ASN A N 1
ATOM 2496 C CA . ASN A 1 308 ? -0.130 31.844 -12.932 1.00 11.88 344 ASN A CA 1
ATOM 2497 C C . ASN A 1 308 ? -0.969 30.674 -13.462 1.00 12.11 344 ASN A C 1
ATOM 2498 O O . ASN A 1 308 ? -1.396 30.688 -14.610 1.00 12.31 344 ASN A O 1
ATOM 2503 N N . ILE A 1 309 ? -1.212 29.674 -12.615 1.00 11.77 345 ILE A N 1
ATOM 2504 C CA . ILE A 1 309 ? -2.087 28.543 -12.967 1.00 11.95 345 ILE A CA 1
ATOM 2505 C C . ILE A 1 309 ? -3.510 29.028 -13.260 1.00 12.30 345 ILE A C 1
ATOM 2506 O O . ILE A 1 309 ? -4.118 28.634 -14.268 1.00 12.83 345 ILE A O 1
ATOM 2511 N N . VAL A 1 310 ? -4.033 29.877 -12.374 1.00 11.96 346 VAL A N 1
ATOM 2512 C CA . VAL A 1 310 ? -5.366 30.474 -12.524 1.00 12.03 346 VAL A CA 1
ATOM 2513 C C . VAL A 1 310 ? -5.470 31.252 -13.847 1.00 12.23 346 VAL A C 1
ATOM 2514 O O . VAL A 1 310 ? -6.409 31.032 -14.635 1.00 11.74 346 VAL A O 1
ATOM 2518 N N . MET A 1 311 ? -4.505 32.136 -14.084 1.00 12.69 347 MET A N 1
ATOM 2519 C CA . MET A 1 311 ? -4.498 32.960 -15.298 1.00 13.57 347 MET A CA 1
ATOM 2520 C C . MET A 1 311 ? -4.387 32.119 -16.562 1.00 14.21 347 MET A C 1
ATOM 2521 O O . MET A 1 311 ? -5.115 32.364 -17.535 1.00 14.74 347 MET A O 1
ATOM 2526 N N . ARG A 1 312 ? -3.493 31.132 -16.562 1.00 15.12 348 ARG A N 1
ATOM 2527 C CA . ARG A 1 312 ? -3.314 30.272 -17.754 1.00 16.39 348 ARG A CA 1
ATOM 2528 C C . ARG A 1 312 ? -4.613 29.564 -18.121 1.00 16.93 348 ARG A C 1
ATOM 2529 O O . ARG A 1 312 ? -4.981 29.458 -19.301 1.00 16.90 348 ARG A O 1
ATOM 2537 N N . GLU A 1 313 ? -5.321 29.088 -17.106 1.00 16.97 349 GLU A N 1
ATOM 2538 C CA . GLU A 1 313 ? -6.516 28.298 -17.321 1.00 18.21 349 GLU A CA 1
ATOM 2539 C C . GLU A 1 313 ? -7.700 29.161 -17.748 1.00 18.08 349 GLU A C 1
ATOM 2540 O O . GLU A 1 313 ? -8.474 28.772 -18.629 1.00 18.59 349 GLU A O 1
ATOM 2546 N N . LEU A 1 314 ? -7.839 30.325 -17.117 1.00 17.70 350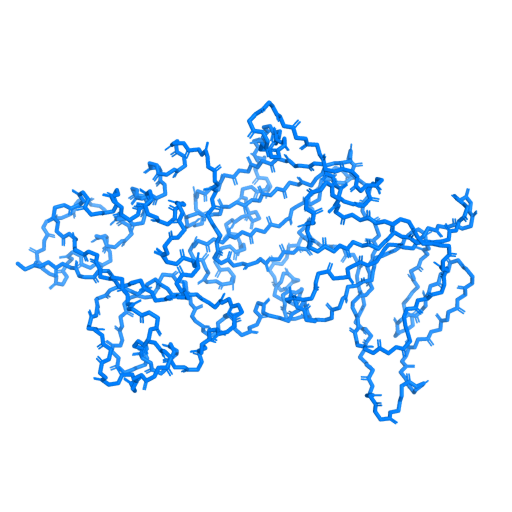 LEU A N 1
ATOM 2547 C CA . LEU A 1 314 ? -9.091 31.072 -17.168 1.00 17.74 350 LEU A CA 1
ATOM 2548 C C . LEU A 1 314 ? -9.037 32.369 -17.980 1.00 18.41 350 LEU A C 1
ATOM 2549 O O . LEU A 1 314 ? -10.084 32.876 -18.381 1.00 18.22 350 LEU A O 1
ATOM 2554 N N . ALA A 1 315 ? -7.839 32.894 -18.238 1.00 18.96 351 ALA A N 1
ATOM 2555 C CA . ALA A 1 315 ? -7.709 34.157 -18.972 1.00 19.94 351 ALA A CA 1
ATOM 2556 C C . ALA A 1 315 ? -8.417 34.134 -20.337 1.00 20.80 351 ALA A C 1
ATOM 2557 O O . ALA A 1 315 ? -9.060 35.128 -20.699 1.00 20.84 351 ALA A O 1
ATOM 2559 N N . PRO A 1 316 ? -8.305 33.012 -21.088 1.00 21.42 352 PRO A N 1
ATOM 2560 C CA . PRO A 1 316 ? -9.001 32.939 -22.379 1.00 21.88 352 PRO A CA 1
ATOM 2561 C C . PRO A 1 316 ? -10.507 33.187 -22.291 1.00 22.26 352 PRO A C 1
ATOM 2562 O O . PRO A 1 316 ? -11.027 34.027 -23.033 1.00 22.28 352 PRO A O 1
ATOM 2566 N N . GLN A 1 317 ? -11.203 32.492 -21.394 1.00 22.33 353 GLN A N 1
ATOM 2567 C CA . GLN A 1 317 ? -12.659 32.667 -21.314 1.00 22.96 353 GLN A CA 1
ATOM 2568 C C . GLN A 1 317 ? -13.065 34.029 -20.761 1.00 22.68 353 GLN A C 1
ATOM 2569 O O . GLN A 1 317 ? -14.172 34.490 -21.012 1.00 23.23 353 GLN A O 1
ATOM 2575 N N . PHE A 1 318 ? -12.161 34.677 -20.032 1.00 22.30 354 PHE A N 1
ATOM 2576 C CA . PHE A 1 318 ? -12.411 36.023 -19.520 1.00 22.75 354 PHE A CA 1
ATOM 2577 C C . PHE A 1 318 ? -11.974 37.124 -20.489 1.00 23.26 354 PHE A C 1
ATOM 2578 O O . PHE A 1 318 ? -12.178 38.313 -20.218 1.00 23.13 354 PHE A O 1
ATOM 2586 N N . HIS A 1 319 ? -11.383 36.709 -21.609 1.00 23.78 355 HIS A N 1
ATOM 2587 C CA . HIS A 1 319 ? -10.845 37.621 -22.632 1.00 24.52 355 HIS A CA 1
ATOM 2588 C C . HIS A 1 319 ? -9.761 38.530 -22.049 1.00 24.46 355 HIS A C 1
ATOM 2589 O O . HIS A 1 319 ? -9.675 39.718 -22.380 1.00 24.15 355 HIS A O 1
ATOM 2596 N N . ILE A 1 320 ? -8.938 37.967 -21.165 1.00 23.92 356 ILE A N 1
ATOM 2597 C CA . ILE A 1 320 ? -7.826 38.700 -20.575 1.00 24.22 356 ILE A CA 1
ATOM 2598 C C . ILE A 1 320 ? -6.541 38.316 -21.303 1.00 24.44 356 ILE A C 1
ATOM 2599 O O . ILE A 1 320 ? -6.259 37.124 -21.452 1.00 24.32 356 ILE A O 1
ATOM 2604 N N . PRO A 1 321 ? -5.758 39.316 -21.762 1.00 25.51 357 PRO A N 1
ATOM 2605 C CA . PRO A 1 321 ? -4.482 38.988 -22.395 1.00 26.12 357 PRO A CA 1
ATOM 2606 C C . PRO A 1 321 ? -3.558 38.265 -21.419 1.00 26.94 357 PRO A C 1
ATOM 2607 O O . PRO A 1 321 ? -3.379 38.721 -20.284 1.00 26.80 357 PRO A O 1
ATOM 2611 N N . TRP A 1 322 ? -3.008 37.136 -21.858 1.00 27.68 358 TRP A N 1
ATOM 2612 C CA . TRP A 1 322 ? -2.046 36.378 -21.066 1.00 28.84 358 TRP A CA 1
ATOM 2613 C C . TRP A 1 322 ? -1.131 35.581 -21.989 1.00 30.45 358 TRP A C 1
ATOM 2614 O O . TRP A 1 322 ? -1.595 34.764 -22.787 1.00 30.63 358 TRP A O 1
ATOM 2625 N N . SER A 1 323 ? 0.171 35.826 -21.871 1.00 32.57 359 SER A N 1
ATOM 2626 C CA . SER A 1 323 ? 1.157 35.246 -22.778 1.00 35.01 359 SER A CA 1
ATOM 2627 C C . SER A 1 323 ? 1.673 33.905 -22.271 1.00 36.33 359 SER A C 1
ATOM 2628 O O . SER A 1 323 ? 2.135 33.809 -21.130 1.00 36.99 359 SER A O 1
ATOM 2631 N N . ILE A 1 324 ? 1.606 32.888 -23.136 1.00 37.83 360 ILE A N 1
ATOM 2632 C CA . ILE A 1 324 ? 2.022 31.498 -22.824 1.00 38.99 360 ILE A CA 1
ATOM 2633 C C . ILE A 1 324 ? 1.469 30.959 -21.500 1.00 39.39 360 ILE A C 1
ATOM 2634 O O . ILE A 1 324 ? 0.403 31.371 -21.044 1.00 40.26 360 ILE A O 1
#

B-factor: mean 17.33, std 9.44, range [2.33, 57.57]

GO terms:
  GO:0000828 inositol hexakisphosphate kinase activity (F, IDA)
  GO:0005829 cytosol (C, IDA)
  GO:0033857 5-diphosphoinositol pentakisphosphate 1-kinase activity (F, IDA)
  GO:0052723 inositol hexakisphosphate 1-kinase activity (F, EXP)
  GO:0000828 inositol hexakisphosphate kinase activity (F, TAS)
  GO:0000829 diphosphoinositol pentakisphosphate kinase activity (F, TAS)
  GO:0043647 inositol phosphate metabolic process (P, TAS)
  GO:0005829 cytosol (C, TAS)
  GO:0005515 protein binding (F, IPI)
  GO:0005524 ATP binding (F, IDA)

Organism: Homo sapiens (NCBI:txid9606)

Secondary structure (DSSP, 8-state):
-PEEEEEES-HHHHTSHHHHHHHHHHTTSTTEEEEEPPHHHHHHS-GGGSPP-SEEEE---TT--HHHHHHHHHHH-PEESB-STHHHHHTBHHHHHHHHHHTT-----EEEE--BTTBGGGSSEEE-SSEEEETTEEEESSEEEEESBTT----EEE--GGGT--EEEEEEEETTEEEEEES--SPPSSS-EEEEEPPP-SSEEEEEEEESTT-EEEEEEE-TTSS-BPPB-TTSPBP-EE----HHHHHHHHHHHHHTTBSEEEEEEEEETTEEEEEEEEES---SS-HHHHHHHHHHHHHHHHHHHHHHHT-----

CATH classification: 3.40.50.11950 (+1 more: 3.30.470.20)

Foldseek 3Di:
DAAEEEEAEACCPCVDPLNVLQQVLLCPPPRYDYHYWYNCCQQPPQLVPTDAGQEYEYADDPPGDLVRVVVNCVVRVHHYQFDSVLRVQQQFLVSVVVLCVVLVAFAFDKDKWDADQVHLVPIQWDDDLAWIAHVRRIAGPQKKKAARGLNFQQIKTFHGVVVVTFIWTAGDDDQFFGIATGNDRDDDRDHIIMMGHDFDAPQKKKKWKAQALQDIAIKIAGDNRPHTTFDADPVRHTDIGHDDDDPVVSNVSSSLCVSSVANTWMWIWGCGDNDIHTHHTNGHDADPPDSVSSNVNSVSVSLVSCVVCCVVVVHDDDD

Nearest PDB structures (foldseek):
  4nzm-assembly1_A  TM=1.002E+00  e=6.579E-71  Homo sapiens
  8e1i-assembly1_A  TM=9.627E-01  e=5.987E-45  Schizosaccharomyces pombe/Puccinia graminis mixed DNA library
  8e1t-assembly1_A  TM=9.622E-01  e=7.168E-45  Schizosaccharomyces pombe
  8e1j-assembly1_A  TM=9.453E-01  e=8.913E-44  Schizosaccharomyces pombe
  8e1h-assembly2_B  TM=8.675E-01  e=2.214E-38  Schizosaccharomyces pombe

InterPro domains:
  IPR000560 Histidine pho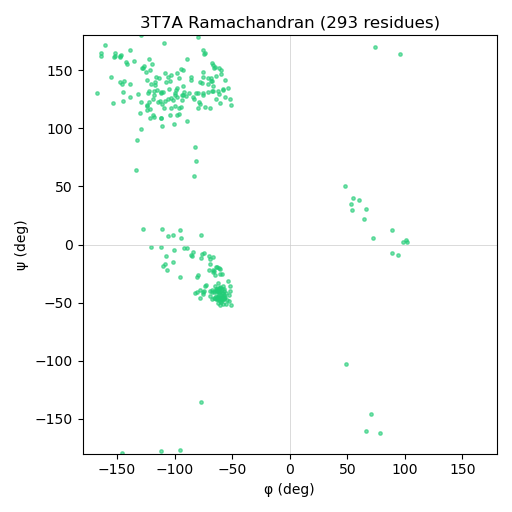sphatase superfamily, clade-2 [PF00328] (379-894)
  IPR000560 Histidine phosphatase superfamily, clade-2 [cd07061] (513-892)
  IPR029033 Histidine phosphatase superfamily [G3DSA:3.40.50.1240] (372-712)
  IPR029033 Histidine phosphatase superfamily [SSF53254] (329-904)
  IPR033379 Histidine acid phosphatase active site [PS00616] (380-394)
  IPR037446 Histidine acid phosphatase, VIP1 family [PTHR12750] (29-1209)
  IPR0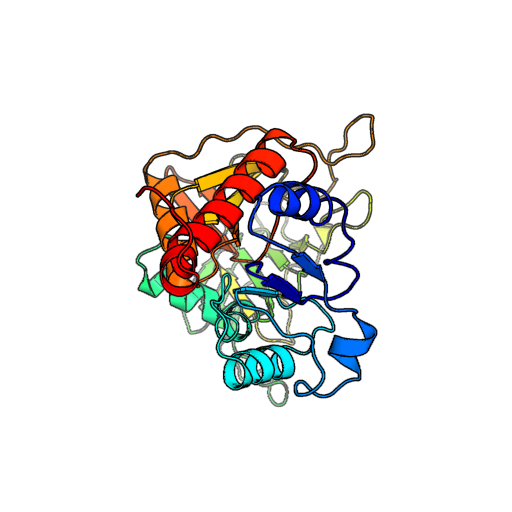40557 VIP1, N-terminal [PF18086] (44-133)

Sequence (319 aa):
RQIVVGICSMAKKSSKSKPMKKEILERISLFKYITTVVVFEEEVILNEPVEEENWPLCDCLISFHSKGFPLDKAVAYAKLRNPFVINDLNMMQYLIQDRRREVYSILQAEGILLPRYAILNRDPNNPKECNLIEGEDHVEVNGEVFQKPFVEKPVSAEDHNVYIYYPTSAGGGSQRLFRKIGSRRSSVVYSPESNVRKTGSYIYEEEFMPTDGTDVKVYTVGPDYAHAEARKSPALDGKVERDSEGKEVRYPVILNAREKLIAWKVCLAFKQTVCGFDLLRANGQSYVCDVNGFSSFVKNSMKYYDDCAKILGNIVMRELAPQFHIPWSI